Protein AF-A0A523AAL0-F1 (afdb_monomer_lite)

pLDDT: mean 75.36, std 18.41, range [24.39, 96.44]

Secondary structure (DSSP, 8-state):
-PPPPTHHHHHHHHHHHHHHHHHTEETTEEHHHH-HHHHHHHHHHHHHHHHHHHHHHHHHHHHHHHHHHHHT--EEEE--TTHHHHTTSS-HHHHHHHHHHTHHHHHHHHHHHHHHHT--EEEE--TTTTTB-TTT-PBPEE-STTEEE-TTT--EEEHHHHHHHHHHHHHHHHHS--S--------PPPPPP----------------S-HHHHHHHHHHHHHHHHHHHHHHHH--HHHHHHHHHHHHHHHTTT-HHHHHHHHHHHHHHT-S--HHHHHHHHHHHHHHHHHHHHTT-HHHHHHHHHHHHHHHHHHT---HHHHHHHHHHTT-

Radius of gyration: 24.99 Å; chains: 1; bounding box: 62×63×70 Å

Foldseek 3Di:
DDDDALLVVLVVLLVVLVVLQVVQQDPVGRNCVVPPVSVVSSVVSNVVSQVSLLVRLLVVLLVVLVVCLVVVHAAFDEDCVCVVVVLVVDDPVVSVSCVSNPVVSSVVSNVVNNVVSVHHYDYDHQPCLQQAALPPRDGWDDDDDQWTADPPPGDIDGSVVSSVSSRVVRSVVVVDDPPDDPDPDPPDDDDDDDDDDDDDDDDDDDDDDDPDPVVVVVVVLVVLLVVLVVVCVVVVPCVSNLVSLQVSLVVCLVPPLVSSLVSLVVSLVSLPPDDLVSLLVNLLSLLVNLVSCLVVVVNVSSVVSLVVSVVSCVVNVDDDPSSVVSVVSNVVD

Sequence (333 aa):
ERRETAIERALHYKKLAEKLQQKYSFSKYNAWLRRRGILKRVKHFHRKARNIIEDWAKKVSREIAELAKRHHYAIAREDLTGLIEKLRELPGDHKVALLILSYRKLSFWIDWQCEKLGVPIIPVEPEHTSSICPNCSSRLRENGYRRLKCPRCGLEEDRDRIAVLNIEKRALEQLEPISGGPLTAPTAPQMTDVFRTDAGNRTALSGRGGGQTDDKFEEILEAIYAEAKRKSRENGNYELFATACLEIGSYYIENDYKKAEKFLYEVYELRGILDEKRAKKLLNSIANLGLLYCKLRRFDMAKVAYEKARNMVEELGVEDSTFKELEKMLRNF

Structure (mmCIF, N/CA/C/O backbone):
data_AF-A0A523AAL0-F1
#
_entry.id   AF-A0A523AAL0-F1
#
loop_
_atom_site.group_PDB
_atom_site.id
_atom_site.type_symbol
_atom_site.label_atom_id
_atom_site.label_alt_id
_atom_site.label_comp_id
_atom_site.label_asym_id
_atom_site.label_entity_id
_atom_site.label_seq_id
_atom_site.pdbx_PDB_ins_code
_atom_site.Cartn_x
_atom_site.Cartn_y
_atom_site.Cartn_z
_atom_site.occupancy
_atom_site.B_iso_or_equiv
_atom_site.auth_seq_id
_atom_site.auth_comp_id
_atom_site.auth_asym_id
_atom_site.auth_atom_id
_atom_site.pdbx_PDB_model_num
ATOM 1 N N . GLU A 1 1 ? 4.255 -9.444 18.662 1.00 60.62 1 GLU A N 1
ATOM 2 C CA . GLU A 1 1 ? 5.699 -9.629 18.391 1.00 60.62 1 GLU A CA 1
ATOM 3 C C . GLU A 1 1 ? 6.125 -8.661 17.290 1.00 60.62 1 GLU A C 1
ATOM 5 O O . GLU A 1 1 ? 5.331 -8.424 16.384 1.00 60.62 1 GLU A O 1
ATOM 10 N N . ARG A 1 2 ? 7.323 -8.069 17.369 1.00 68.06 2 ARG A N 1
ATOM 11 C CA . ARG A 1 2 ? 7.831 -7.169 16.322 1.00 68.06 2 ARG A CA 1
ATOM 12 C C . ARG A 1 2 ? 8.449 -8.001 15.198 1.00 68.06 2 ARG A C 1
ATOM 14 O O . ARG A 1 2 ? 9.352 -8.786 15.450 1.00 68.06 2 ARG A O 1
ATOM 21 N N . ARG A 1 3 ? 7.973 -7.815 13.966 1.00 70.00 3 ARG A N 1
ATOM 22 C CA . ARG A 1 3 ? 8.496 -8.503 12.777 1.00 70.00 3 ARG A CA 1
ATOM 23 C C . ARG A 1 3 ? 9.472 -7.604 12.035 1.00 70.00 3 ARG A C 1
ATOM 25 O O . ARG A 1 3 ? 9.168 -6.438 11.776 1.00 70.00 3 ARG A O 1
ATOM 32 N N . GLU A 1 4 ? 10.618 -8.156 11.653 1.00 74.19 4 GLU A N 1
ATOM 33 C CA . GLU A 1 4 ? 11.510 -7.476 10.722 1.00 74.19 4 GLU A CA 1
ATOM 34 C C . GLU A 1 4 ? 10.859 -7.356 9.342 1.00 74.19 4 GLU A C 1
ATOM 36 O O . GLU A 1 4 ? 10.127 -8.231 8.862 1.00 74.19 4 GLU A O 1
ATOM 41 N N . THR A 1 5 ? 11.118 -6.227 8.696 1.00 75.56 5 THR A N 1
ATOM 42 C CA . THR A 1 5 ? 10.550 -5.914 7.388 1.00 75.56 5 THR A CA 1
ATOM 43 C C . THR A 1 5 ? 11.541 -6.286 6.289 1.00 75.56 5 THR A C 1
ATOM 45 O O . THR A 1 5 ? 12.752 -6.140 6.440 1.00 75.56 5 THR A O 1
ATOM 48 N N . ALA A 1 6 ? 11.052 -6.716 5.124 1.00 81.94 6 ALA A N 1
ATOM 49 C CA . ALA A 1 6 ? 11.922 -7.053 3.990 1.00 81.94 6 ALA A CA 1
ATOM 50 C C . ALA A 1 6 ? 12.462 -5.820 3.222 1.00 81.94 6 ALA A C 1
ATOM 52 O O . ALA A 1 6 ? 12.937 -5.946 2.087 1.00 81.94 6 ALA A O 1
ATOM 53 N N . ILE A 1 7 ? 12.387 -4.625 3.823 1.00 77.75 7 ILE A N 1
ATOM 54 C CA . ILE A 1 7 ? 12.688 -3.341 3.175 1.00 77.75 7 ILE A CA 1
ATOM 55 C C . ILE A 1 7 ? 14.148 -3.258 2.777 1.00 77.75 7 ILE A C 1
ATOM 57 O O . ILE A 1 7 ? 14.436 -2.890 1.644 1.00 77.75 7 ILE A O 1
ATOM 61 N N . GLU A 1 8 ? 15.073 -3.599 3.672 1.00 80.06 8 GLU A N 1
ATOM 62 C CA . GLU A 1 8 ? 16.509 -3.447 3.413 1.00 80.06 8 GLU A CA 1
ATOM 63 C C . GLU A 1 8 ? 16.944 -4.270 2.199 1.00 80.06 8 GLU A C 1
ATOM 65 O O . GLU A 1 8 ? 17.648 -3.783 1.309 1.00 80.06 8 GLU A O 1
ATOM 70 N N . ARG A 1 9 ? 16.419 -5.496 2.097 1.00 86.19 9 ARG A N 1
ATOM 71 C CA . ARG A 1 9 ? 16.629 -6.386 0.951 1.00 86.19 9 ARG A CA 1
ATOM 72 C C . ARG A 1 9 ? 16.050 -5.798 -0.334 1.00 86.19 9 ARG A C 1
ATOM 74 O O . ARG A 1 9 ? 16.702 -5.851 -1.374 1.00 86.19 9 ARG A O 1
ATOM 81 N N . ALA A 1 10 ? 14.848 -5.227 -0.292 1.00 84.75 10 ALA A N 1
ATOM 82 C CA . ALA A 1 10 ? 14.245 -4.583 -1.458 1.00 84.75 10 ALA A CA 1
ATOM 83 C C . ALA A 1 10 ? 14.999 -3.302 -1.873 1.00 84.75 10 ALA A C 1
ATOM 85 O O . ALA A 1 10 ? 15.271 -3.096 -3.061 1.00 84.75 10 ALA A O 1
ATOM 86 N N . LEU A 1 11 ? 15.403 -2.479 -0.900 1.00 79.12 11 LEU A N 1
ATOM 87 C CA . LEU A 1 11 ? 16.212 -1.274 -1.085 1.00 79.12 11 LEU A CA 1
ATOM 88 C C . LEU A 1 11 ? 17.561 -1.595 -1.720 1.00 79.12 11 LEU A C 1
ATOM 90 O O . LEU A 1 11 ? 18.003 -0.855 -2.596 1.00 79.12 11 LEU A O 1
ATOM 94 N N . HIS A 1 12 ? 18.196 -2.701 -1.334 1.00 86.94 12 HIS A N 1
ATOM 95 C CA . HIS A 1 12 ? 19.435 -3.157 -1.955 1.00 86.94 12 HIS A CA 1
ATOM 96 C C . HIS A 1 12 ? 19.279 -3.312 -3.478 1.00 86.94 12 HIS A C 1
ATOM 98 O O . HIS A 1 12 ? 20.054 -2.733 -4.241 1.00 86.94 12 HIS A O 1
ATOM 104 N N . TYR A 1 13 ? 18.236 -4.009 -3.945 1.00 86.88 13 TYR A N 1
ATOM 105 C CA . TYR A 1 13 ? 17.986 -4.176 -5.382 1.00 86.88 13 TYR A CA 1
ATOM 106 C C . TYR A 1 13 ? 17.603 -2.868 -6.083 1.00 86.88 13 TYR A C 1
ATOM 108 O O . TYR A 1 13 ? 18.018 -2.646 -7.221 1.00 86.88 13 TYR A O 1
ATOM 116 N N . LYS A 1 14 ? 16.873 -1.970 -5.411 1.00 79.31 14 LYS A N 1
ATOM 117 C CA . LYS A 1 14 ? 16.597 -0.626 -5.940 1.00 79.31 14 LYS A CA 1
ATOM 118 C C . LYS A 1 14 ? 17.889 0.171 -6.143 1.00 79.31 14 LYS A C 1
ATOM 120 O O . LYS A 1 14 ? 18.111 0.678 -7.237 1.00 79.31 14 LYS A O 1
ATOM 125 N N . LYS A 1 15 ? 18.782 0.180 -5.148 1.00 84.12 15 LYS A N 1
ATOM 126 C CA . LYS A 1 15 ? 20.102 0.826 -5.236 1.00 84.12 15 LYS A CA 1
ATOM 127 C C . LYS A 1 15 ? 20.956 0.235 -6.362 1.00 84.12 15 LYS A C 1
ATOM 129 O O . LYS A 1 15 ? 21.666 0.971 -7.039 1.00 84.12 15 LYS A O 1
ATOM 134 N N . LEU A 1 16 ? 20.891 -1.079 -6.604 1.00 90.19 16 LEU A N 1
ATOM 135 C CA . LEU A 1 16 ? 21.571 -1.703 -7.749 1.00 90.19 16 LEU A CA 1
ATOM 136 C C . LEU A 1 16 ? 21.021 -1.209 -9.094 1.00 90.19 16 LEU A C 1
ATOM 138 O O . LEU A 1 16 ? 21.802 -0.964 -10.015 1.00 90.19 16 LEU A O 1
ATOM 142 N N . ALA A 1 17 ? 19.699 -1.051 -9.211 1.00 84.88 17 ALA A N 1
ATOM 143 C CA . ALA A 1 17 ? 19.072 -0.481 -10.400 1.00 84.88 17 ALA A CA 1
ATOM 144 C C . ALA A 1 17 ? 19.513 0.972 -10.622 1.00 84.88 17 ALA A C 1
ATOM 146 O O . ALA A 1 17 ? 19.966 1.298 -11.717 1.00 84.88 17 ALA A O 1
ATOM 147 N N . GLU A 1 18 ? 19.479 1.797 -9.575 1.00 82.81 18 GLU A N 1
ATOM 148 C CA . GLU A 1 18 ? 19.870 3.211 -9.618 1.00 82.81 18 GLU A CA 1
ATOM 149 C C . GLU A 1 18 ? 21.347 3.384 -9.992 1.00 82.81 18 GLU A C 1
ATOM 151 O O . GLU A 1 18 ? 21.663 4.146 -10.903 1.00 82.81 18 GLU A O 1
ATOM 156 N N . LYS A 1 19 ? 22.256 2.607 -9.382 1.00 90.69 19 LYS A N 1
ATOM 157 C CA . LYS A 1 19 ? 23.685 2.600 -9.746 1.00 90.69 19 LYS A CA 1
ATOM 158 C C . LYS A 1 19 ? 23.895 2.241 -11.215 1.00 90.69 19 LYS A C 1
ATOM 160 O O . LYS A 1 19 ? 24.741 2.829 -11.888 1.00 90.69 19 LYS A O 1
ATOM 165 N N . LEU A 1 20 ? 23.137 1.268 -11.725 1.00 89.44 20 LEU A N 1
ATOM 166 C CA . LEU A 1 20 ? 23.239 0.848 -13.118 1.00 89.44 20 LEU A CA 1
ATOM 167 C C . LEU A 1 20 ? 22.667 1.907 -14.067 1.00 89.44 20 LEU A C 1
ATOM 169 O O . LEU A 1 20 ? 23.256 2.159 -15.111 1.00 89.44 20 LEU A O 1
ATOM 173 N N . GLN A 1 21 ? 21.562 2.555 -13.704 1.00 85.25 21 GLN A N 1
ATOM 174 C CA . GLN A 1 21 ? 21.025 3.683 -14.461 1.00 85.25 21 GLN A CA 1
ATOM 175 C C . GLN A 1 21 ? 22.042 4.823 -14.500 1.00 85.25 21 GLN A C 1
ATOM 177 O O . GLN A 1 21 ? 22.430 5.223 -15.589 1.00 85.25 21 GLN A O 1
ATOM 182 N N . GLN A 1 22 ? 22.561 5.256 -13.346 1.00 89.12 22 GLN A N 1
ATOM 183 C CA . GLN A 1 22 ? 23.538 6.341 -13.234 1.00 8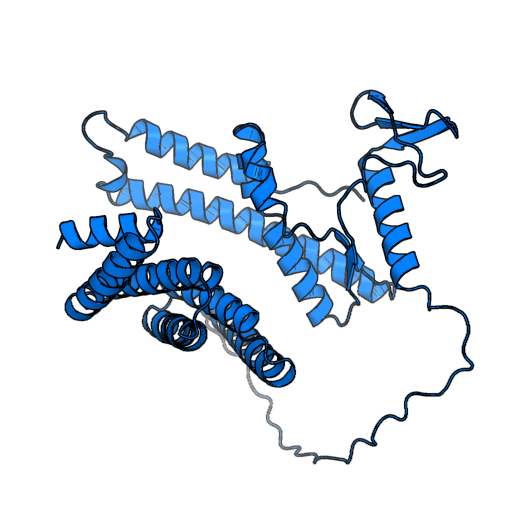9.12 22 GLN A CA 1
ATOM 184 C C . GLN A 1 22 ? 24.806 6.074 -14.054 1.00 89.12 22 GLN A C 1
ATOM 186 O O . GLN A 1 22 ? 25.232 6.940 -14.811 1.00 89.12 22 GLN A O 1
ATOM 191 N N . LYS A 1 23 ? 25.365 4.856 -13.987 1.00 91.06 23 LYS A N 1
ATOM 192 C CA . LYS A 1 23 ? 26.550 4.455 -14.771 1.00 91.06 23 LYS A CA 1
ATOM 193 C C . LYS A 1 23 ? 26.358 4.606 -16.287 1.00 91.06 23 LYS A C 1
ATOM 195 O O . LYS A 1 23 ? 27.328 4.779 -17.017 1.00 91.06 23 LYS A O 1
ATOM 200 N N . TYR A 1 24 ? 25.123 4.492 -16.764 1.00 86.69 24 TYR A N 1
ATOM 201 C CA . TYR A 1 24 ? 24.772 4.532 -18.184 1.00 86.69 24 TYR A CA 1
ATOM 202 C C . TYR A 1 24 ? 23.837 5.708 -18.522 1.00 86.69 24 TYR A C 1
ATOM 204 O O . TYR A 1 24 ? 23.182 5.692 -19.572 1.00 86.69 24 TYR A O 1
ATOM 212 N N . SER A 1 25 ? 23.765 6.715 -17.652 1.00 87.19 25 SER A N 1
ATOM 213 C CA . SER A 1 25 ? 23.100 7.994 -17.896 1.00 87.19 25 SER A CA 1
ATOM 214 C C . SER A 1 25 ? 24.159 8.994 -18.348 1.00 87.19 25 SER A C 1
ATOM 216 O O . SER A 1 25 ? 25.054 9.339 -17.583 1.00 87.19 25 SER A O 1
ATOM 218 N N . PHE A 1 26 ? 24.078 9.447 -19.598 1.00 82.75 26 PHE A N 1
ATOM 219 C CA . PHE A 1 26 ? 24.979 10.458 -20.149 1.00 82.75 26 PHE A CA 1
ATOM 220 C C . PHE A 1 26 ? 24.210 11.758 -20.381 1.00 82.75 26 PHE A C 1
ATOM 222 O O . PHE A 1 26 ? 23.017 11.720 -20.676 1.00 82.75 26 PHE A O 1
ATOM 229 N N . SER A 1 27 ? 24.908 12.898 -20.328 1.00 76.69 27 SER A N 1
ATOM 230 C CA . SER A 1 27 ? 24.309 14.237 -20.491 1.00 76.69 27 SER A CA 1
ATOM 231 C C . SER A 1 27 ? 23.436 14.362 -21.754 1.00 76.69 27 SER A C 1
ATOM 233 O O . SER A 1 27 ? 22.341 14.911 -21.710 1.00 76.69 27 SER A O 1
ATOM 235 N N . LYS A 1 28 ? 23.863 13.758 -22.874 1.00 77.56 28 LYS A N 1
ATOM 236 C CA . LYS A 1 28 ? 23.143 13.820 -24.159 1.00 77.56 28 LYS A CA 1
ATOM 237 C C . LYS A 1 28 ? 22.025 12.775 -24.309 1.00 77.56 28 LYS A C 1
ATOM 239 O O . LYS A 1 28 ? 21.104 12.989 -25.091 1.00 77.56 28 LYS A O 1
ATOM 244 N N . TYR A 1 29 ? 22.116 11.622 -23.636 1.00 78.38 29 TYR A N 1
ATOM 245 C CA . TYR A 1 29 ? 21.094 10.566 -23.685 1.00 78.38 29 TYR A CA 1
ATOM 246 C C . TYR A 1 29 ? 21.291 9.487 -22.606 1.00 78.38 29 TYR A C 1
ATOM 248 O O . TYR A 1 29 ? 22.401 9.164 -22.187 1.00 78.38 29 TYR A O 1
ATOM 256 N N . ASN A 1 30 ? 20.197 8.816 -22.242 1.00 80.81 30 ASN A N 1
ATOM 257 C CA . ASN A 1 30 ? 20.210 7.667 -21.336 1.00 80.81 30 ASN A CA 1
ATOM 258 C C . ASN A 1 30 ? 20.525 6.369 -22.096 1.00 80.81 30 ASN A C 1
ATOM 260 O O . ASN A 1 30 ? 19.640 5.737 -22.682 1.00 80.81 30 ASN A O 1
ATOM 264 N N . ALA A 1 31 ? 21.791 5.947 -22.096 1.00 83.56 31 ALA A N 1
ATOM 265 C CA . ALA A 1 31 ? 22.235 4.750 -22.814 1.00 83.56 31 ALA A CA 1
ATOM 266 C C . ALA A 1 31 ? 21.607 3.460 -22.269 1.00 83.56 31 ALA A C 1
ATOM 268 O O . ALA A 1 31 ? 21.388 2.516 -23.034 1.00 83.56 31 ALA A O 1
ATOM 269 N N . TRP A 1 32 ? 21.274 3.415 -20.975 1.00 85.06 32 TRP A N 1
ATOM 270 C CA . TRP A 1 32 ? 20.627 2.253 -20.361 1.00 85.06 32 TRP A CA 1
ATOM 271 C C . TRP A 1 32 ? 19.232 1.956 -20.925 1.00 85.06 32 TRP A C 1
ATOM 273 O O . TRP A 1 32 ? 18.835 0.794 -20.925 1.00 85.06 32 TRP A O 1
ATOM 283 N N . LEU A 1 33 ? 18.515 2.960 -21.451 1.00 80.94 33 LEU A N 1
ATOM 284 C CA . LEU A 1 33 ? 17.221 2.764 -22.120 1.00 80.94 33 LEU A CA 1
ATOM 285 C C . LEU A 1 33 ? 17.378 2.109 -23.497 1.00 80.94 33 LEU A C 1
ATOM 287 O O . LEU A 1 33 ? 16.544 1.304 -23.903 1.00 80.94 33 LEU A O 1
ATOM 291 N N . ARG A 1 34 ? 18.457 2.437 -24.216 1.00 84.69 34 ARG A N 1
ATOM 292 C CA . ARG A 1 34 ? 18.692 1.972 -25.594 1.00 84.69 34 ARG A CA 1
ATOM 293 C C . ARG A 1 34 ? 19.378 0.608 -25.641 1.00 84.69 34 ARG A C 1
ATOM 295 O O . ARG A 1 34 ? 19.100 -0.211 -26.514 1.00 84.69 34 ARG A O 1
ATOM 302 N N . ARG A 1 35 ? 20.269 0.330 -24.685 1.00 88.56 35 ARG A N 1
ATOM 303 C CA . ARG A 1 35 ? 20.981 -0.951 -24.596 1.00 88.56 35 ARG A CA 1
ATOM 304 C C . ARG A 1 35 ? 20.079 -2.009 -23.965 1.00 88.56 35 ARG A C 1
ATOM 306 O O . ARG A 1 35 ? 19.955 -2.078 -22.743 1.00 88.56 35 ARG A O 1
ATOM 313 N N . ARG A 1 36 ? 19.504 -2.887 -24.798 1.00 87.25 36 ARG A N 1
ATOM 314 C CA . ARG A 1 36 ? 18.557 -3.943 -24.376 1.00 87.25 36 ARG A CA 1
ATOM 315 C C . ARG A 1 36 ? 19.040 -4.761 -23.171 1.00 87.25 36 ARG A C 1
ATOM 317 O O . ARG A 1 36 ? 18.244 -5.028 -22.277 1.00 87.25 36 ARG A O 1
ATOM 324 N N . GLY A 1 37 ? 20.318 -5.144 -23.122 1.00 91.94 37 GLY A N 1
ATOM 325 C CA . GLY A 1 37 ? 20.878 -5.914 -22.001 1.00 91.94 37 GLY A CA 1
ATOM 326 C C . GLY A 1 37 ? 20.835 -5.161 -20.665 1.00 91.94 37 GLY A C 1
ATOM 327 O O . GLY A 1 37 ? 20.434 -5.725 -19.647 1.00 91.94 37 GLY A O 1
ATOM 328 N N . ILE A 1 38 ? 21.163 -3.866 -20.682 1.00 87.88 38 ILE A N 1
ATOM 329 C CA . ILE A 1 38 ? 21.149 -3.012 -19.488 1.00 87.88 38 ILE A CA 1
ATOM 330 C C . ILE A 1 38 ? 19.711 -2.748 -19.044 1.00 87.88 38 ILE A C 1
ATOM 332 O O . ILE A 1 38 ? 19.392 -2.950 -17.874 1.00 87.88 38 ILE A O 1
ATOM 336 N N . LEU A 1 39 ? 18.817 -2.409 -19.980 1.00 86.06 39 LEU A N 1
ATOM 337 C CA . LEU A 1 39 ? 17.396 -2.224 -19.687 1.00 86.06 39 LEU A CA 1
ATOM 338 C C . LEU A 1 39 ? 16.782 -3.472 -19.038 1.00 86.06 39 LEU A C 1
ATOM 340 O O . LEU A 1 39 ? 16.085 -3.367 -18.030 1.00 86.06 39 LEU A O 1
ATOM 344 N N . LYS A 1 40 ? 17.064 -4.667 -19.581 1.00 89.44 40 LYS A N 1
ATOM 345 C CA . LYS A 1 40 ? 16.607 -5.943 -19.005 1.00 89.44 40 LYS A CA 1
ATOM 346 C C . LYS A 1 40 ? 17.119 -6.135 -17.575 1.00 89.44 40 LYS A C 1
ATOM 348 O O . LYS A 1 40 ? 16.355 -6.576 -16.719 1.00 89.44 40 LYS A O 1
ATOM 353 N N . ARG A 1 41 ? 18.377 -5.779 -17.298 1.00 93.50 41 ARG A N 1
ATOM 354 C CA . ARG A 1 41 ? 18.967 -5.883 -15.955 1.00 93.50 41 ARG A CA 1
ATOM 355 C C . ARG A 1 41 ? 18.336 -4.900 -14.963 1.00 93.50 41 ARG A C 1
ATOM 357 O O . ARG A 1 41 ? 17.987 -5.316 -13.864 1.00 93.50 41 ARG A O 1
ATOM 364 N N . VAL A 1 42 ? 18.121 -3.644 -15.361 1.00 81.38 42 VAL A N 1
ATOM 365 C CA . VAL A 1 42 ? 17.412 -2.636 -14.548 1.00 81.38 42 VAL A CA 1
ATOM 366 C C . VAL A 1 42 ? 15.992 -3.113 -14.221 1.00 81.38 42 VAL A C 1
ATOM 368 O O . VAL A 1 42 ? 15.609 -3.169 -13.052 1.00 81.38 42 VAL A O 1
ATOM 371 N N . LYS A 1 43 ? 15.233 -3.564 -15.232 1.00 79.19 43 LYS A N 1
ATOM 372 C CA . LYS A 1 43 ? 13.886 -4.134 -15.042 1.00 79.19 43 LYS A CA 1
ATOM 373 C C . LYS A 1 43 ? 13.895 -5.341 -14.102 1.00 79.19 43 LYS A C 1
ATOM 375 O O . LYS A 1 43 ? 13.024 -5.454 -13.244 1.00 79.19 43 LYS A O 1
ATOM 380 N N . HIS A 1 44 ? 14.885 -6.225 -14.236 1.00 91.50 44 HIS A N 1
ATOM 381 C CA . HIS A 1 44 ? 15.044 -7.376 -13.350 1.00 91.50 44 HIS A CA 1
ATOM 382 C C . HIS A 1 44 ? 15.213 -6.950 -11.886 1.00 91.50 44 HIS A C 1
ATOM 384 O O . HIS A 1 44 ? 14.546 -7.515 -11.024 1.00 91.50 44 HIS A O 1
ATOM 390 N N . PHE A 1 45 ? 16.055 -5.953 -11.597 1.00 85.69 45 PHE A N 1
ATOM 391 C CA . PHE A 1 45 ? 16.259 -5.471 -10.230 1.00 85.69 45 PHE A CA 1
ATOM 392 C C . PHE A 1 45 ? 15.002 -4.830 -9.634 1.00 85.69 45 PHE A C 1
ATOM 394 O O . PHE A 1 45 ? 14.628 -5.177 -8.514 1.00 85.69 45 PHE A O 1
ATOM 401 N N . HIS A 1 46 ? 14.290 -3.988 -10.390 1.00 78.75 46 HIS A N 1
ATOM 402 C CA . HIS A 1 46 ? 13.009 -3.440 -9.931 1.00 78.75 46 HIS A CA 1
ATOM 403 C C . HIS A 1 46 ? 11.970 -4.535 -9.663 1.00 78.75 46 HIS A C 1
ATOM 405 O O . HIS A 1 46 ? 11.312 -4.519 -8.623 1.00 78.75 46 HIS A O 1
ATOM 411 N N . ARG A 1 47 ? 11.857 -5.527 -10.558 1.00 85.62 47 ARG A N 1
ATOM 412 C CA . ARG A 1 47 ? 10.965 -6.678 -10.363 1.00 85.62 47 ARG A CA 1
ATOM 413 C C . ARG A 1 47 ? 11.362 -7.494 -9.136 1.00 85.62 47 ARG A C 1
ATOM 415 O O . ARG A 1 47 ? 10.500 -7.882 -8.359 1.00 85.62 47 ARG A O 1
ATOM 422 N N . LYS A 1 48 ? 12.658 -7.726 -8.917 1.00 88.88 48 LYS A N 1
ATOM 423 C CA . LYS A 1 48 ? 13.145 -8.457 -7.742 1.00 88.88 48 LYS A CA 1
ATOM 424 C C . LYS A 1 48 ? 12.806 -7.720 -6.445 1.00 88.88 48 LYS A C 1
ATOM 426 O O . LYS A 1 48 ? 12.301 -8.358 -5.528 1.00 88.88 48 LYS A O 1
ATOM 431 N N . ALA A 1 49 ? 13.012 -6.401 -6.392 1.00 81.69 49 ALA A N 1
ATOM 432 C CA . ALA A 1 49 ? 12.619 -5.574 -5.250 1.00 81.69 49 ALA A CA 1
ATOM 433 C C . ALA A 1 49 ? 11.107 -5.665 -4.977 1.00 81.69 49 ALA A C 1
ATOM 435 O O . ALA A 1 49 ? 10.700 -5.902 -3.842 1.00 81.69 49 ALA A O 1
ATOM 436 N N . ARG A 1 50 ? 10.281 -5.563 -6.029 1.00 81.19 50 ARG A N 1
ATOM 437 C CA . ARG A 1 50 ? 8.819 -5.700 -5.943 1.00 81.19 50 ARG A CA 1
ATOM 438 C C . ARG A 1 50 ? 8.403 -7.062 -5.381 1.00 81.19 50 ARG A C 1
ATOM 440 O O . ARG A 1 50 ? 7.613 -7.106 -4.444 1.00 81.19 50 ARG A O 1
ATOM 447 N N . ASN A 1 51 ? 8.970 -8.144 -5.914 1.00 85.81 51 ASN A N 1
ATOM 448 C CA . ASN A 1 51 ? 8.636 -9.508 -5.506 1.00 85.81 51 ASN A CA 1
ATOM 449 C C . ASN A 1 51 ? 9.047 -9.798 -4.057 1.00 85.81 51 ASN A C 1
ATOM 451 O O . ASN A 1 51 ? 8.364 -10.558 -3.387 1.00 85.81 51 ASN A O 1
ATOM 455 N N . ILE A 1 52 ? 10.140 -9.203 -3.563 1.00 87.38 52 ILE A N 1
ATOM 456 C CA . ILE A 1 52 ? 10.568 -9.352 -2.161 1.00 87.38 52 ILE A CA 1
ATOM 457 C C . ILE A 1 52 ? 9.529 -8.758 -1.208 1.00 87.38 52 ILE A C 1
ATOM 459 O O . ILE A 1 52 ? 9.147 -9.411 -0.241 1.00 87.38 52 ILE A O 1
ATOM 463 N N . ILE A 1 53 ? 9.061 -7.539 -1.491 1.00 81.25 53 ILE A N 1
ATOM 464 C CA . ILE A 1 53 ? 8.037 -6.879 -0.671 1.00 81.25 53 ILE A CA 1
ATOM 465 C C . ILE A 1 53 ? 6.718 -7.648 -0.732 1.00 81.25 53 ILE A C 1
ATOM 467 O O . ILE A 1 53 ? 6.061 -7.830 0.288 1.00 81.25 53 ILE A O 1
ATOM 471 N N . GLU A 1 54 ? 6.337 -8.122 -1.916 1.00 83.62 54 GLU A N 1
ATOM 472 C CA . GLU A 1 54 ? 5.090 -8.859 -2.100 1.00 83.62 54 GLU A CA 1
ATOM 473 C C . GLU A 1 54 ? 5.102 -10.229 -1.410 1.00 83.62 54 GLU A C 1
ATOM 475 O O . GLU A 1 54 ? 4.137 -10.576 -0.735 1.00 83.62 54 GLU A O 1
ATOM 480 N N . ASP A 1 55 ? 6.195 -10.986 -1.527 1.00 90.50 55 ASP A N 1
ATOM 481 C CA . ASP A 1 55 ? 6.378 -12.259 -0.821 1.00 90.50 55 ASP A CA 1
ATOM 482 C C . ASP A 1 55 ? 6.318 -12.069 0.700 1.00 90.50 55 ASP A C 1
ATOM 484 O O . ASP A 1 55 ? 5.622 -12.810 1.394 1.00 90.50 55 ASP A O 1
ATOM 488 N N . TRP A 1 56 ? 6.989 -11.035 1.216 1.00 89.56 56 TRP A N 1
ATOM 489 C CA . TRP A 1 56 ? 6.924 -10.680 2.632 1.00 89.56 56 TRP A CA 1
ATOM 490 C C . TRP A 1 56 ? 5.494 -10.339 3.068 1.00 89.56 56 TRP A C 1
ATOM 492 O O . TRP A 1 56 ? 5.004 -10.918 4.036 1.00 89.56 56 TRP A O 1
ATOM 502 N N . ALA A 1 57 ? 4.791 -9.479 2.324 1.00 87.69 57 ALA A N 1
ATOM 503 C CA . ALA A 1 57 ? 3.419 -9.088 2.645 1.00 87.69 57 ALA A CA 1
ATOM 504 C C . ALA A 1 57 ? 2.462 -10.292 2.648 1.00 87.69 57 ALA A C 1
ATOM 506 O O . ALA A 1 57 ? 1.668 -10.439 3.575 1.00 87.69 57 ALA A O 1
ATOM 507 N N . LYS A 1 58 ? 2.575 -11.197 1.665 1.00 89.31 58 LYS A N 1
ATOM 508 C CA . LYS A 1 58 ? 1.786 -12.442 1.592 1.00 89.31 58 LYS A CA 1
ATOM 509 C C . LYS A 1 58 ? 2.041 -13.369 2.780 1.00 89.31 58 LYS A C 1
ATOM 511 O O . LYS A 1 58 ? 1.102 -13.951 3.314 1.00 89.31 58 LYS A O 1
ATOM 516 N N . LYS A 1 59 ? 3.303 -13.528 3.190 1.00 92.44 59 LYS A N 1
ATOM 517 C CA . LYS A 1 59 ? 3.674 -14.398 4.318 1.00 92.44 59 LYS A CA 1
ATOM 518 C C . LYS A 1 59 ? 3.165 -13.849 5.645 1.00 92.44 59 LYS A C 1
ATOM 520 O O . LYS A 1 59 ? 2.529 -14.588 6.388 1.00 92.44 59 LYS A O 1
ATOM 525 N N . VAL A 1 60 ? 3.407 -12.563 5.898 1.00 90.75 60 VAL A N 1
ATOM 526 C CA . VAL A 1 60 ? 3.013 -11.893 7.144 1.00 90.75 60 VAL A CA 1
ATOM 527 C C . VAL A 1 60 ? 1.493 -11.821 7.275 1.00 90.75 60 VAL A C 1
ATOM 529 O O . VAL A 1 60 ? 0.957 -12.188 8.313 1.00 90.75 60 VAL A O 1
ATOM 532 N N . SER A 1 61 ? 0.782 -11.410 6.221 1.00 91.12 61 SER A N 1
ATOM 533 C CA . SER A 1 61 ? -0.690 -11.362 6.233 1.00 91.12 61 SER A CA 1
ATOM 534 C C . SER A 1 61 ? -1.322 -12.725 6.504 1.00 91.12 61 SER A C 1
ATOM 536 O O . SER A 1 61 ? -2.234 -12.820 7.321 1.00 91.12 61 SER A O 1
ATOM 538 N N . ARG A 1 62 ? -0.817 -13.784 5.856 1.00 93.88 62 ARG A N 1
ATOM 539 C CA . ARG A 1 62 ? -1.306 -15.149 6.065 1.00 93.88 62 ARG A CA 1
ATOM 540 C C . ARG A 1 62 ? -1.134 -15.570 7.517 1.00 93.88 62 ARG A C 1
ATOM 542 O O . ARG A 1 62 ? -2.076 -16.068 8.113 1.00 93.88 62 ARG A O 1
ATOM 549 N N . GLU A 1 63 ? 0.045 -15.345 8.080 1.00 94.69 63 GLU A N 1
ATOM 550 C CA . GLU A 1 63 ? 0.335 -15.701 9.466 1.00 94.69 63 GLU A CA 1
ATOM 551 C C . GLU A 1 63 ? -0.553 -14.944 10.463 1.00 94.69 63 GLU A C 1
ATOM 553 O O . GLU A 1 63 ? -1.082 -15.554 11.390 1.00 94.69 63 GLU A O 1
ATOM 558 N N . ILE A 1 64 ? -0.762 -13.638 10.251 1.00 93.25 64 ILE A N 1
ATOM 559 C CA . ILE A 1 64 ? -1.661 -12.818 11.076 1.00 93.25 64 ILE A CA 1
ATOM 560 C C . ILE A 1 64 ? -3.088 -13.377 11.026 1.00 93.25 64 ILE A C 1
ATOM 562 O O . ILE A 1 64 ? -3.696 -13.605 12.072 1.00 93.25 64 ILE A O 1
ATOM 566 N N . ALA A 1 65 ? -3.610 -13.640 9.827 1.00 94.25 65 ALA A N 1
ATOM 567 C CA . ALA A 1 65 ? -4.971 -14.133 9.650 1.00 94.25 65 ALA A CA 1
ATOM 568 C C . ALA A 1 65 ? -5.149 -15.570 10.180 1.00 94.25 65 ALA A C 1
ATOM 570 O O . ALA A 1 65 ? -6.160 -15.878 10.808 1.00 94.25 65 ALA A O 1
ATOM 571 N N . GLU A 1 66 ? -4.157 -16.448 10.004 1.00 95.81 66 GLU A N 1
ATOM 572 C CA . GLU A 1 66 ? -4.151 -17.799 10.584 1.00 95.81 66 GLU A CA 1
ATOM 573 C C . GLU A 1 66 ? -4.117 -17.762 12.116 1.00 95.81 66 GLU A C 1
ATOM 575 O O . GLU A 1 66 ? -4.780 -18.568 12.770 1.00 95.81 66 GLU A O 1
ATOM 580 N N . LEU A 1 67 ? -3.359 -16.837 12.710 1.00 95.56 67 LEU A N 1
ATOM 581 C CA . LEU A 1 67 ? -3.328 -16.648 14.158 1.00 95.56 67 LEU A CA 1
ATOM 582 C C . LEU A 1 67 ? -4.679 -16.145 14.673 1.00 95.56 67 LEU A C 1
ATOM 584 O O . LEU A 1 67 ? -5.227 -16.741 15.597 1.00 95.56 67 LEU A O 1
ATOM 588 N N . ALA A 1 68 ? -5.252 -15.122 14.040 1.00 94.81 68 ALA A N 1
ATOM 589 C CA . ALA A 1 68 ? -6.563 -14.605 14.414 1.00 94.81 68 ALA A CA 1
ATOM 590 C C . ALA A 1 68 ? -7.657 -15.676 14.294 1.00 94.81 68 ALA A C 1
ATOM 592 O O . ALA A 1 68 ? -8.441 -15.858 15.221 1.00 94.81 68 ALA A O 1
ATOM 593 N N . LYS A 1 69 ? -7.643 -16.475 13.219 1.00 95.25 69 LYS A N 1
ATOM 594 C CA . LYS A 1 69 ? -8.565 -17.604 13.051 1.00 95.25 69 LYS A CA 1
ATOM 595 C C . LYS A 1 69 ? -8.427 -18.644 14.160 1.00 95.25 69 LYS A C 1
ATOM 597 O O . LYS A 1 69 ? -9.437 -19.082 14.699 1.00 95.25 69 LYS A O 1
ATOM 602 N N . ARG A 1 70 ? -7.195 -19.048 14.499 1.00 96.44 70 ARG A N 1
ATOM 603 C CA . ARG A 1 70 ? -6.938 -20.053 15.549 1.00 96.44 70 ARG A CA 1
ATOM 604 C C . ARG A 1 70 ? -7.426 -19.613 16.925 1.00 96.44 70 ARG A C 1
ATOM 606 O O . ARG A 1 70 ? -7.826 -20.461 17.710 1.00 96.44 70 ARG A O 1
ATOM 613 N N . HIS A 1 71 ? -7.373 -18.316 17.209 1.00 95.44 71 HIS A N 1
ATOM 614 C CA . HIS A 1 71 ? -7.785 -17.760 18.495 1.00 95.44 71 HIS A CA 1
ATOM 615 C C . HIS A 1 71 ? -9.196 -17.157 18.487 1.00 95.44 71 HIS A C 1
ATOM 617 O O . HIS A 1 71 ? -9.619 -16.624 19.505 1.00 95.44 71 HIS A O 1
ATOM 623 N N . HIS A 1 72 ? -9.930 -17.254 17.373 1.00 93.12 72 HIS A N 1
ATOM 624 C CA . HIS A 1 72 ? -11.248 -16.633 17.201 1.00 93.12 72 HIS A CA 1
ATOM 625 C C . HIS A 1 72 ? -11.247 -15.115 17.457 1.00 93.12 72 HIS A C 1
ATOM 627 O O . HIS A 1 72 ? -12.179 -14.566 18.038 1.00 93.12 72 HIS A O 1
ATOM 633 N N . TYR A 1 73 ? -10.190 -14.429 17.020 1.00 93.44 73 TYR A N 1
ATOM 634 C CA . TYR A 1 73 ? -10.045 -12.980 17.152 1.00 93.44 73 TYR A CA 1
ATOM 635 C C . TYR A 1 73 ? -10.493 -12.240 15.893 1.00 93.44 73 TYR A C 1
ATOM 637 O O . TYR A 1 73 ? -10.370 -12.750 14.779 1.00 93.44 73 TYR A O 1
ATOM 645 N N . ALA A 1 74 ? -10.945 -11.001 16.080 1.00 92.25 74 ALA A N 1
ATOM 646 C CA . ALA A 1 74 ? -11.031 -10.011 15.014 1.00 92.25 74 ALA A CA 1
ATOM 647 C C . ALA A 1 74 ? -9.672 -9.318 14.821 1.00 92.25 74 ALA A C 1
ATOM 649 O O . ALA A 1 74 ? -8.867 -9.224 15.751 1.00 92.25 74 ALA A O 1
ATOM 650 N N . ILE A 1 75 ? -9.416 -8.813 13.616 1.00 93.25 75 ILE A N 1
ATOM 651 C CA . ILE A 1 75 ? -8.216 -8.035 13.303 1.00 93.25 75 ILE A CA 1
ATOM 652 C C . ILE A 1 75 ? -8.588 -6.562 13.191 1.00 93.25 75 ILE A C 1
ATOM 654 O O . ILE A 1 75 ? -9.294 -6.155 12.272 1.00 93.25 75 ILE A O 1
ATOM 658 N N . ALA A 1 76 ? -8.054 -5.750 14.098 1.00 92.19 76 ALA A N 1
ATOM 659 C CA . ALA A 1 76 ? -8.100 -4.300 13.991 1.00 92.19 76 ALA A CA 1
ATOM 660 C C . ALA A 1 76 ? -6.862 -3.786 13.248 1.00 92.19 76 ALA A C 1
ATOM 662 O O . ALA A 1 76 ? -5.732 -4.170 13.567 1.00 92.19 76 ALA A O 1
ATOM 663 N N . ARG A 1 77 ? -7.056 -2.904 12.265 1.00 88.94 77 ARG A N 1
ATOM 664 C CA . ARG A 1 77 ? -5.949 -2.231 11.573 1.00 88.94 77 ARG A CA 1
ATOM 665 C C . ARG A 1 77 ? -6.305 -0.799 11.215 1.00 88.94 77 ARG A C 1
ATOM 667 O O . ARG A 1 77 ? -7.460 -0.485 10.955 1.00 88.94 77 ARG A O 1
ATOM 674 N N . GLU A 1 78 ? -5.295 0.053 11.126 1.00 85.81 78 GLU A N 1
ATOM 675 C CA . GLU A 1 78 ? -5.475 1.424 10.658 1.00 85.81 78 GLU A CA 1
ATOM 676 C C . GLU A 1 78 ? -5.907 1.477 9.184 1.00 85.81 78 GLU A C 1
ATOM 678 O O . GLU A 1 78 ? -5.420 0.705 8.345 1.00 85.81 78 GLU A O 1
ATOM 683 N N . ASP A 1 79 ? -6.792 2.418 8.856 1.00 81.44 79 ASP A N 1
ATOM 684 C CA . ASP A 1 79 ? -7.111 2.781 7.479 1.00 81.44 79 ASP A CA 1
ATOM 685 C C . ASP A 1 79 ? -6.117 3.820 6.944 1.00 81.44 79 ASP A C 1
ATOM 687 O O . ASP A 1 79 ? -6.258 5.029 7.104 1.00 81.44 79 ASP A O 1
ATOM 691 N N . LEU A 1 80 ? -5.084 3.330 6.262 1.00 73.44 80 LEU A N 1
ATOM 692 C CA . LEU A 1 80 ? -4.025 4.163 5.693 1.00 73.44 80 LEU A CA 1
ATOM 693 C C . LEU A 1 80 ? -4.323 4.634 4.260 1.00 73.44 80 LEU A C 1
ATOM 695 O O . LEU A 1 80 ? -3.395 5.004 3.534 1.00 73.44 80 LEU A O 1
ATOM 699 N N . THR A 1 81 ? -5.585 4.631 3.821 1.00 66.94 81 THR A N 1
ATOM 700 C CA . THR A 1 81 ? -5.963 5.036 2.454 1.00 66.94 81 THR A CA 1
ATOM 701 C C . THR A 1 81 ? -5.497 6.463 2.119 1.00 66.94 81 THR A C 1
ATOM 703 O O . THR A 1 81 ? -4.972 6.695 1.027 1.00 66.94 81 THR A O 1
ATOM 706 N N . GLY A 1 82 ? -5.552 7.391 3.083 1.00 64.75 82 GLY A N 1
ATOM 707 C CA . GLY A 1 82 ? -5.087 8.783 2.939 1.00 64.75 82 GLY A CA 1
ATOM 708 C C . GLY A 1 82 ? -3.569 8.999 3.063 1.00 64.75 82 GLY A C 1
ATOM 709 O O . GLY A 1 82 ? -3.080 10.119 2.904 1.00 64.75 82 GLY A O 1
ATOM 710 N N . LEU A 1 83 ? -2.777 7.952 3.325 1.00 65.38 83 LEU A N 1
ATOM 711 C CA . LEU A 1 83 ? -1.332 8.089 3.559 1.00 65.38 83 LEU A CA 1
ATOM 712 C C . LEU A 1 83 ? -0.578 8.628 2.328 1.00 65.38 83 LEU A C 1
ATOM 714 O O . LEU A 1 83 ? 0.435 9.312 2.468 1.00 65.38 83 LEU A O 1
ATOM 718 N N . ILE A 1 84 ? -1.071 8.350 1.114 1.00 55.94 84 ILE A N 1
ATOM 719 C CA . ILE A 1 84 ? -0.457 8.815 -0.144 1.00 55.94 84 ILE A CA 1
ATOM 720 C C . ILE A 1 84 ? -0.505 10.337 -0.290 1.00 55.94 84 ILE A C 1
ATOM 722 O O . ILE A 1 84 ? 0.416 10.924 -0.860 1.00 55.94 84 ILE A O 1
ATOM 726 N N . GLU A 1 85 ? -1.543 10.983 0.228 1.00 59.03 85 GLU A N 1
ATOM 727 C CA . GLU A 1 85 ? -1.686 12.437 0.145 1.00 59.03 85 GLU A CA 1
ATOM 728 C C . GLU A 1 85 ? -0.660 13.115 1.062 1.00 59.03 85 GLU A C 1
ATOM 730 O O . GLU A 1 85 ? 0.080 13.998 0.620 1.00 59.03 85 GLU A O 1
ATOM 735 N N . LYS A 1 86 ? -0.491 12.574 2.276 1.00 61.72 86 LYS A N 1
ATOM 736 C CA . LYS A 1 86 ? 0.498 13.026 3.272 1.00 61.72 86 LYS A CA 1
ATOM 737 C C . LYS A 1 86 ? 1.953 12.694 2.893 1.00 61.72 86 LYS A C 1
ATOM 739 O O . LYS A 1 86 ? 2.884 13.354 3.343 1.00 61.72 86 LYS A O 1
ATOM 744 N N . LEU A 1 87 ? 2.193 11.729 1.994 1.00 59.28 87 LEU A N 1
ATOM 745 C CA . LEU A 1 87 ? 3.538 11.396 1.477 1.00 59.28 87 LEU A CA 1
ATOM 746 C C . LEU A 1 87 ? 4.210 12.546 0.701 1.00 59.28 87 LEU A C 1
ATOM 748 O O . LEU A 1 87 ? 5.417 12.484 0.447 1.00 59.28 87 LEU A O 1
ATOM 752 N N . ARG A 1 88 ? 3.460 13.572 0.275 1.00 58.12 88 ARG A N 1
ATOM 753 C CA . ARG A 1 88 ? 4.025 14.759 -0.390 1.00 58.12 88 ARG A CA 1
ATOM 754 C C . ARG A 1 88 ? 4.818 15.651 0.566 1.00 58.12 88 ARG A C 1
ATOM 756 O O . ARG A 1 88 ? 5.730 16.326 0.105 1.00 58.12 88 ARG A O 1
ATOM 763 N N . GLU A 1 89 ? 4.514 15.587 1.858 1.00 63.88 89 GLU A N 1
ATOM 764 C CA . GLU A 1 89 ? 5.085 16.436 2.910 1.00 63.88 89 GLU A CA 1
ATOM 765 C C . GLU A 1 89 ? 6.350 15.831 3.546 1.00 63.88 89 GLU A C 1
ATOM 767 O O . GLU A 1 89 ? 7.051 16.496 4.306 1.00 63.88 89 GLU A O 1
ATOM 772 N N . LEU A 1 90 ? 6.669 14.567 3.236 1.00 58.69 90 LEU A N 1
ATOM 773 C CA . LEU A 1 90 ? 7.779 13.840 3.853 1.00 58.69 90 LEU A CA 1
ATOM 774 C C . LEU A 1 90 ? 9.110 13.992 3.089 1.00 58.69 90 LEU A C 1
ATOM 776 O O . LEU A 1 90 ? 9.113 14.033 1.853 1.00 58.69 90 LEU A O 1
ATOM 780 N N . PRO A 1 91 ? 10.262 13.966 3.796 1.00 59.00 91 PRO A N 1
ATOM 781 C CA . PRO A 1 91 ? 11.587 13.949 3.176 1.00 59.00 91 PRO A CA 1
ATOM 782 C C . PRO A 1 91 ? 11.764 12.776 2.200 1.00 59.00 91 PRO A C 1
ATOM 784 O O . PRO A 1 91 ? 11.249 11.676 2.427 1.00 59.00 91 PRO A O 1
ATOM 787 N N . GLY A 1 92 ? 12.544 12.987 1.134 1.00 51.16 92 GLY A N 1
ATOM 788 C CA . GLY A 1 92 ? 12.679 12.050 0.009 1.00 51.16 92 GLY A CA 1
ATOM 789 C C . GLY A 1 92 ? 13.035 10.608 0.395 1.00 51.16 92 GLY A C 1
ATOM 790 O O . GLY A 1 92 ? 12.426 9.673 -0.126 1.00 51.16 92 GLY A O 1
ATOM 791 N N . ASP A 1 93 ? 13.948 10.408 1.347 1.00 53.56 93 ASP A N 1
ATOM 792 C CA . ASP A 1 93 ? 14.388 9.065 1.758 1.00 53.56 93 ASP A CA 1
ATOM 793 C C . ASP A 1 93 ? 13.302 8.289 2.518 1.00 53.56 93 ASP A C 1
ATOM 795 O O . ASP A 1 93 ? 13.061 7.108 2.247 1.00 53.56 93 ASP A O 1
ATOM 799 N N . HIS A 1 94 ? 12.576 8.968 3.411 1.00 54.41 94 HIS A N 1
ATOM 800 C CA . HIS A 1 94 ? 11.445 8.391 4.144 1.00 54.41 94 HIS A CA 1
ATOM 801 C C . HIS A 1 94 ? 10.278 8.078 3.203 1.00 54.41 94 HIS A C 1
ATOM 803 O O . HIS A 1 94 ? 9.664 7.014 3.296 1.00 54.41 94 HIS A O 1
ATOM 809 N N . LYS A 1 95 ? 10.025 8.961 2.232 1.00 55.91 95 LYS A N 1
ATOM 810 C CA . LYS A 1 95 ? 9.027 8.763 1.177 1.00 55.91 95 LYS A CA 1
ATOM 811 C C . LYS A 1 95 ? 9.323 7.511 0.355 1.00 55.91 95 LYS A C 1
ATOM 813 O O . LYS A 1 95 ? 8.431 6.702 0.117 1.00 55.91 95 LYS A O 1
ATOM 818 N N . VAL A 1 96 ? 10.579 7.309 -0.039 1.00 51.28 96 VAL A N 1
ATOM 819 C CA . VAL A 1 96 ? 11.014 6.117 -0.778 1.00 51.28 96 VAL A CA 1
ATOM 820 C C . VAL A 1 96 ? 10.844 4.850 0.060 1.00 51.28 96 VAL A C 1
ATOM 822 O O . VAL A 1 96 ? 10.329 3.863 -0.459 1.00 51.28 96 VAL A O 1
ATOM 825 N N . ALA A 1 97 ? 11.224 4.862 1.339 1.00 51.88 97 ALA A N 1
ATOM 826 C CA . ALA A 1 97 ? 11.060 3.706 2.221 1.00 51.88 97 ALA A CA 1
ATOM 827 C C . ALA A 1 97 ? 9.582 3.331 2.427 1.00 51.88 97 ALA A C 1
ATOM 829 O O . ALA A 1 97 ? 9.244 2.155 2.328 1.00 51.88 97 ALA A O 1
ATOM 830 N N . LEU A 1 98 ? 8.695 4.313 2.623 1.00 57.84 98 LEU A N 1
ATOM 831 C CA . LEU A 1 98 ? 7.248 4.101 2.764 1.00 57.84 98 LEU A CA 1
ATOM 832 C C . LEU A 1 98 ? 6.591 3.608 1.465 1.00 57.84 98 LEU A C 1
ATOM 834 O O . LEU A 1 98 ? 5.767 2.690 1.490 1.00 57.84 98 LEU A O 1
ATOM 838 N N . LEU A 1 99 ? 6.993 4.166 0.319 1.00 57.84 99 LEU A N 1
ATOM 839 C CA . LEU A 1 99 ? 6.557 3.699 -1.001 1.00 57.84 99 LEU A CA 1
ATOM 840 C C . LEU A 1 99 ? 7.032 2.266 -1.279 1.00 57.84 99 LEU A C 1
ATOM 842 O O . LEU A 1 99 ? 6.299 1.476 -1.870 1.00 57.84 99 LEU A O 1
ATOM 846 N N . ILE A 1 100 ? 8.239 1.911 -0.832 1.00 51.75 100 ILE A N 1
ATOM 847 C CA . ILE A 1 100 ? 8.789 0.556 -0.965 1.00 51.75 100 ILE A CA 1
ATOM 848 C C . ILE A 1 100 ? 8.089 -0.418 -0.025 1.00 51.75 100 ILE A C 1
ATOM 850 O O . ILE A 1 100 ? 7.692 -1.484 -0.485 1.00 51.75 100 ILE A O 1
ATOM 854 N N . LEU A 1 101 ? 7.879 -0.044 1.242 1.00 57.22 101 LEU A N 1
ATOM 855 C CA . LEU A 1 101 ? 7.105 -0.802 2.233 1.00 57.22 101 LEU A CA 1
ATOM 856 C C . LEU A 1 101 ? 5.749 -1.225 1.692 1.00 57.22 101 LEU A C 1
ATOM 858 O O . LEU A 1 101 ? 5.266 -2.304 2.022 1.00 57.22 101 LEU A O 1
ATOM 862 N N . SER A 1 102 ? 5.172 -0.390 0.821 1.00 65.31 102 SER A N 1
ATOM 863 C CA . SER A 1 102 ? 3.896 -0.657 0.182 1.00 65.31 102 SER A CA 1
ATOM 864 C C . SER A 1 102 ? 2.837 -0.991 1.238 1.00 65.31 102 SER A C 1
ATOM 866 O O . SER A 1 102 ? 2.205 -2.038 1.148 1.00 65.31 102 SER A O 1
ATOM 868 N N . TYR A 1 103 ? 2.630 -0.126 2.242 1.00 69.06 103 TYR A N 1
ATOM 869 C CA . TYR A 1 103 ? 1.602 -0.323 3.285 1.00 69.06 103 TYR A CA 1
ATOM 870 C C . TYR A 1 103 ? 0.238 -0.716 2.701 1.00 69.06 103 TYR A C 1
ATOM 872 O O . TYR A 1 103 ? -0.427 -1.603 3.224 1.00 69.06 103 TYR A O 1
ATOM 880 N N . ARG A 1 104 ? -0.120 -0.152 1.539 1.00 70.44 104 ARG A N 1
ATOM 881 C CA . ARG A 1 104 ? -1.311 -0.545 0.769 1.00 70.44 104 ARG A CA 1
ATOM 882 C C . ARG A 1 104 ? -1.317 -2.020 0.363 1.00 70.44 104 ARG A C 1
ATOM 884 O O . ARG A 1 104 ? -2.355 -2.656 0.440 1.00 70.44 104 ARG A O 1
ATOM 891 N N . LYS A 1 105 ? -0.172 -2.585 -0.034 1.00 77.19 105 LYS A N 1
ATOM 892 C CA . LYS A 1 105 ? -0.047 -4.016 -0.352 1.00 77.19 105 LYS A CA 1
ATOM 893 C C . LYS A 1 105 ? -0.183 -4.882 0.888 1.00 77.19 105 LYS A C 1
ATOM 895 O O . LYS A 1 105 ? -0.837 -5.911 0.811 1.00 77.19 105 LYS A O 1
ATOM 900 N N . LEU A 1 106 ? 0.440 -4.499 2.004 1.00 83.12 106 LEU A N 1
ATOM 901 C CA . LEU A 1 106 ? 0.288 -5.256 3.247 1.00 83.12 106 LEU A CA 1
ATOM 902 C C . LEU A 1 106 ? -1.172 -5.241 3.715 1.00 83.12 106 LEU A C 1
ATOM 904 O O . LEU A 1 106 ? -1.709 -6.303 3.996 1.00 83.12 106 LEU A O 1
ATOM 908 N N . SER A 1 107 ? -1.810 -4.067 3.715 1.00 83.38 107 SER A N 1
ATOM 909 C CA . SER A 1 107 ? -3.235 -3.908 4.024 1.00 83.38 107 SER A CA 1
ATOM 910 C C . SER A 1 107 ? -4.098 -4.784 3.123 1.00 83.38 107 SER A C 1
ATOM 912 O O . SER A 1 107 ? -4.871 -5.585 3.627 1.00 83.38 107 SER A O 1
ATOM 914 N N . PHE A 1 108 ? -3.895 -4.705 1.805 1.00 83.94 108 PHE A N 1
ATOM 915 C CA . PHE A 1 108 ? -4.616 -5.524 0.833 1.00 83.94 108 PHE A CA 1
ATOM 916 C C . PHE A 1 108 ? -4.476 -7.022 1.122 1.00 83.94 108 PHE A C 1
ATOM 918 O O . PHE A 1 108 ? -5.464 -7.746 1.130 1.00 83.94 108 PHE A O 1
ATOM 925 N N . TRP A 1 109 ? -3.253 -7.503 1.373 1.00 87.50 109 TRP A N 1
ATOM 926 C CA . TRP A 1 109 ? -3.045 -8.921 1.654 1.00 87.50 109 TRP A CA 1
ATOM 927 C C . TRP A 1 109 ? -3.634 -9.341 3.001 1.00 87.50 109 TRP A C 1
ATOM 929 O O . TRP A 1 109 ? -4.119 -10.461 3.099 1.00 87.50 109 TRP A O 1
ATOM 939 N N . ILE A 1 110 ? -3.617 -8.481 4.025 1.00 87.62 110 ILE A N 1
ATOM 940 C CA . ILE A 1 110 ? -4.315 -8.749 5.292 1.00 87.62 110 ILE A CA 1
ATOM 941 C C . ILE A 1 110 ? -5.812 -8.888 5.027 1.00 87.62 110 ILE A C 1
ATOM 943 O O . ILE A 1 110 ? -6.376 -9.919 5.383 1.00 87.62 110 ILE A O 1
ATOM 947 N N . ASP A 1 111 ? -6.415 -7.914 4.341 1.00 85.12 111 ASP A N 1
ATOM 948 C CA . ASP A 1 111 ? -7.842 -7.917 4.009 1.00 85.12 111 ASP A CA 1
ATOM 949 C C . ASP A 1 111 ? -8.239 -9.196 3.280 1.00 85.12 111 ASP A C 1
ATOM 951 O O . ASP A 1 111 ? -9.124 -9.930 3.716 1.00 85.12 111 ASP A O 1
ATOM 955 N N . TRP A 1 112 ? -7.473 -9.527 2.243 1.00 87.25 112 TRP A N 1
ATOM 956 C CA . TRP A 1 112 ? -7.686 -10.715 1.435 1.00 87.25 112 TRP A CA 1
ATOM 957 C C . TRP A 1 112 ? -7.562 -12.019 2.235 1.00 87.25 112 TRP A C 1
ATOM 959 O O . TRP A 1 112 ? -8.384 -12.922 2.083 1.00 87.25 112 TRP A O 1
ATOM 969 N N . GLN A 1 113 ? -6.541 -12.160 3.091 1.00 88.75 113 GLN A N 1
ATOM 970 C CA . GLN A 1 113 ? -6.363 -13.384 3.884 1.00 88.75 113 GLN A CA 1
ATOM 971 C C . GLN A 1 113 ? -7.465 -13.543 4.930 1.00 88.75 113 GLN A C 1
ATOM 973 O O . GLN A 1 113 ? -7.899 -14.665 5.184 1.00 88.75 113 GLN A O 1
ATOM 978 N N . CYS A 1 114 ? -7.920 -12.445 5.528 1.00 86.94 114 CYS A N 1
ATOM 979 C CA . CYS A 1 114 ? -8.992 -12.475 6.512 1.00 86.94 114 CYS A CA 1
ATOM 980 C C . CYS A 1 114 ? -10.331 -12.815 5.864 1.00 86.94 114 CYS A C 1
ATOM 982 O O . CYS A 1 114 ? -11.009 -13.714 6.349 1.00 86.94 114 CYS A O 1
ATOM 984 N N . GLU A 1 115 ? -10.663 -12.186 4.733 1.00 85.94 115 GLU A N 1
ATOM 985 C CA . GLU A 1 115 ? -11.859 -12.508 3.951 1.00 85.94 115 GLU A CA 1
ATOM 986 C C . GLU A 1 115 ? -11.857 -13.986 3.543 1.00 85.94 115 GLU A C 1
ATOM 988 O O . GLU A 1 115 ? -12.808 -14.718 3.812 1.00 85.94 115 GLU A O 1
ATOM 993 N N . LYS A 1 116 ? -10.726 -14.471 3.019 1.00 87.44 116 LYS A N 1
ATOM 994 C CA . LYS A 1 116 ? -10.541 -15.883 2.669 1.00 87.44 116 LYS A CA 1
ATOM 995 C C . LYS A 1 116 ? -10.726 -16.833 3.856 1.00 87.44 116 LYS A C 1
ATOM 997 O O . LYS A 1 116 ? -11.180 -17.964 3.680 1.00 87.44 116 LYS A O 1
ATOM 1002 N N . LEU A 1 117 ? -10.294 -16.434 5.050 1.00 89.38 117 LEU A N 1
ATOM 1003 C CA . LEU A 1 117 ? -10.311 -17.282 6.241 1.00 89.38 117 LEU A CA 1
ATOM 1004 C C . LEU A 1 117 ? -11.571 -17.124 7.100 1.00 89.38 117 LEU A C 1
ATOM 1006 O O . LEU A 1 117 ? -11.746 -17.947 8.008 1.00 89.38 117 LEU A O 1
ATOM 1010 N N . GLY A 1 118 ? -12.430 -16.146 6.791 1.00 87.44 118 GLY A N 1
ATOM 1011 C CA . GLY A 1 118 ? -13.617 -15.782 7.565 1.00 87.44 118 GLY A CA 1
ATOM 1012 C C . GLY A 1 118 ? -13.298 -15.013 8.851 1.00 87.44 118 GLY A C 1
ATOM 1013 O O . GLY A 1 118 ? -14.024 -15.140 9.831 1.00 87.44 118 GLY A O 1
ATOM 1014 N N . VAL A 1 119 ? -12.185 -14.277 8.887 1.00 93.06 119 VAL A N 1
ATOM 1015 C CA . VAL A 1 119 ? -11.757 -13.492 10.053 1.00 93.06 119 VAL A CA 1
ATOM 1016 C C . VAL A 1 119 ? -12.327 -12.070 9.953 1.00 93.06 119 VAL A C 1
ATOM 1018 O O . VAL A 1 119 ? -12.079 -11.408 8.943 1.00 93.06 119 VAL A O 1
ATOM 1021 N N . PRO A 1 120 ? -13.054 -11.567 10.970 1.00 90.81 120 PRO A N 1
ATOM 1022 C CA . PRO A 1 120 ? -13.568 -10.199 10.964 1.00 90.81 120 PRO A CA 1
ATOM 1023 C C . PRO A 1 120 ? -12.441 -9.161 10.951 1.00 90.81 120 PRO A C 1
ATOM 1025 O O . PRO A 1 120 ? -11.466 -9.293 11.695 1.00 90.81 120 PRO A O 1
ATOM 1028 N N . ILE A 1 121 ? -12.597 -8.108 10.145 1.00 90.88 121 ILE A N 1
ATOM 1029 C CA . ILE A 1 121 ? -11.678 -6.963 10.101 1.00 90.88 121 ILE A CA 1
ATOM 1030 C C . ILE A 1 121 ? -12.392 -5.701 10.552 1.00 90.88 121 ILE A C 1
ATOM 1032 O O . ILE A 1 121 ? -13.515 -5.433 10.132 1.00 90.88 121 ILE A O 1
ATOM 1036 N N . ILE A 1 122 ? -11.693 -4.907 11.359 1.00 90.62 122 ILE A N 1
ATOM 1037 C CA . ILE A 1 122 ? -12.168 -3.640 11.900 1.00 90.62 122 ILE A CA 1
ATOM 1038 C C . ILE A 1 122 ? -11.198 -2.536 11.454 1.00 90.62 122 ILE A C 1
ATOM 1040 O O . ILE A 1 122 ? -10.084 -2.443 11.987 1.00 90.62 122 ILE A O 1
ATOM 1044 N N . PRO A 1 123 ? -11.558 -1.729 10.440 1.00 86.62 123 PRO A N 1
ATOM 1045 C CA . PRO A 1 123 ? -10.764 -0.575 10.051 1.00 86.62 123 PRO A CA 1
ATOM 1046 C C . PRO A 1 123 ? -10.898 0.542 11.097 1.00 86.62 123 PRO A C 1
ATOM 1048 O O . PRO A 1 123 ? -11.995 0.939 11.483 1.00 86.62 123 PRO A O 1
ATOM 1051 N N . VAL A 1 124 ? -9.763 1.072 11.542 1.00 89.00 124 VAL A N 1
ATOM 1052 C CA . VAL A 1 124 ? -9.683 2.123 12.562 1.00 89.00 124 VAL A CA 1
ATOM 1053 C C . VAL A 1 124 ? -9.086 3.389 11.956 1.00 89.00 124 VAL A C 1
ATOM 1055 O O . VAL A 1 124 ? -8.109 3.323 11.212 1.00 89.00 124 VAL A O 1
ATOM 1058 N N . GLU A 1 125 ? -9.643 4.551 12.295 1.00 84.25 125 GLU A N 1
ATOM 1059 C CA . GLU A 1 125 ? -9.077 5.849 11.911 1.00 84.25 125 GLU A CA 1
ATOM 1060 C C . GLU A 1 125 ? -7.637 5.974 12.456 1.00 84.25 125 GLU A C 1
ATOM 1062 O O . GLU A 1 125 ? -7.453 5.855 13.672 1.00 84.25 125 GLU A O 1
ATOM 1067 N N . PRO A 1 126 ? -6.609 6.184 11.612 1.00 83.00 126 PRO A N 1
ATOM 1068 C CA . PRO A 1 126 ? -5.218 6.314 12.059 1.00 83.00 126 PRO A CA 1
ATOM 1069 C C . PRO A 1 126 ? -4.922 7.592 12.853 1.00 83.00 126 PRO A C 1
ATOM 1071 O O . PRO A 1 126 ? -3.882 7.687 13.508 1.00 83.00 126 PRO A O 1
ATOM 1074 N N . GLU A 1 127 ? -5.765 8.623 12.787 1.00 82.31 127 GLU A N 1
ATOM 1075 C CA . GLU A 1 127 ? -5.408 9.908 13.378 1.00 82.31 127 GLU A CA 1
ATOM 1076 C C . GLU A 1 127 ? -5.223 9.835 14.907 1.00 82.31 127 GLU A C 1
ATOM 1078 O O . GLU A 1 127 ? -6.071 9.349 15.661 1.00 82.31 127 GLU A O 1
ATOM 1083 N N . HIS A 1 128 ? -4.072 10.333 15.369 1.00 82.62 128 HIS A N 1
ATOM 1084 C CA . HIS A 1 128 ? -3.653 10.411 16.774 1.00 82.62 128 HIS A CA 1
ATOM 1085 C C . HIS A 1 128 ? -3.477 9.083 17.535 1.00 82.62 128 HIS A C 1
ATOM 1087 O O . HIS A 1 128 ? -3.206 9.120 18.742 1.00 82.62 128 HIS A O 1
ATOM 1093 N N . THR A 1 129 ? -3.531 7.930 16.865 1.00 83.75 129 THR A N 1
ATOM 1094 C CA . THR A 1 129 ? -3.319 6.606 17.486 1.00 83.75 129 THR A CA 1
ATOM 1095 C C . THR A 1 129 ? -1.966 6.503 18.194 1.00 83.75 129 THR A C 1
ATOM 1097 O O . THR A 1 129 ? -1.865 5.898 19.255 1.00 83.75 129 THR A O 1
ATOM 1100 N N . SER A 1 130 ? -0.929 7.172 17.687 1.00 81.88 130 SER A N 1
ATOM 1101 C CA . SER A 1 130 ? 0.424 7.158 18.259 1.00 81.88 130 SER A CA 1
ATOM 1102 C C . SER A 1 130 ? 0.794 8.409 19.072 1.00 81.88 130 SER A C 1
ATOM 1104 O O . SER A 1 130 ? 1.975 8.645 19.324 1.00 81.88 130 SER A O 1
ATOM 1106 N N . SER A 1 131 ? -0.161 9.280 19.414 1.00 86.50 131 SER A N 1
ATOM 1107 C CA . SER A 1 131 ? 0.127 10.578 20.066 1.00 86.50 131 SER A CA 1
ATOM 1108 C C . SER A 1 131 ? -0.740 10.884 21.286 1.00 86.50 131 SER A C 1
ATOM 1110 O O . SER A 1 131 ? -0.462 11.846 22.009 1.00 86.50 131 SER A O 1
ATOM 1112 N N . ILE A 1 132 ? -1.764 10.072 21.531 1.00 92.25 132 ILE A N 1
ATOM 1113 C CA . ILE A 1 132 ? -2.691 10.210 22.652 1.00 92.25 132 ILE A CA 1
ATOM 1114 C C . ILE A 1 132 ? -2.444 9.098 23.673 1.00 92.25 132 ILE A C 1
ATOM 1116 O O . ILE A 1 132 ? -2.148 7.958 23.320 1.00 92.25 132 ILE A O 1
ATOM 1120 N N . CYS A 1 133 ? -2.554 9.437 24.956 1.00 91.56 133 CYS A N 1
ATOM 1121 C CA . CYS A 1 133 ? -2.458 8.472 26.041 1.00 91.56 133 CYS A CA 1
ATOM 1122 C C . CYS A 1 133 ? -3.685 7.540 26.049 1.00 91.56 133 CYS A C 1
ATOM 1124 O O . CYS A 1 133 ? -4.796 8.051 26.203 1.00 91.56 133 CYS A O 1
ATOM 1126 N N . PRO A 1 134 ? -3.518 6.206 25.990 1.00 91.62 134 PRO A N 1
ATOM 1127 C CA . PRO A 1 134 ? -4.646 5.269 26.019 1.00 91.62 134 PRO A CA 1
ATOM 1128 C C . PRO A 1 134 ? -5.443 5.324 27.333 1.00 91.62 134 PRO A C 1
ATOM 1130 O O . PRO A 1 134 ? -6.644 5.053 27.341 1.00 91.62 134 PRO A O 1
ATOM 1133 N N . ASN A 1 135 ? -4.794 5.723 28.436 1.00 91.50 135 ASN A N 1
ATOM 1134 C CA . ASN A 1 135 ? -5.397 5.725 29.769 1.00 91.50 135 ASN A CA 1
ATOM 1135 C C . ASN A 1 135 ? -6.238 6.982 30.062 1.00 91.50 135 ASN A C 1
ATOM 1137 O O . ASN A 1 135 ? -7.302 6.898 30.659 1.00 91.50 135 ASN A O 1
ATOM 1141 N N . CYS A 1 136 ? -5.762 8.170 29.669 1.00 90.88 136 CYS A N 1
ATOM 1142 C CA . CYS A 1 136 ? -6.389 9.444 30.064 1.00 90.88 136 CYS A CA 1
ATOM 1143 C C . CYS A 1 136 ? -6.614 10.434 28.914 1.00 90.88 136 CYS A C 1
ATOM 1145 O O . CYS A 1 136 ? -6.929 11.603 29.160 1.00 90.88 136 CYS A O 1
ATOM 1147 N N . SER A 1 137 ? -6.393 9.989 27.676 1.00 90.75 137 SER A N 1
ATOM 1148 C CA . SER A 1 137 ? -6.597 10.739 26.432 1.00 90.75 137 SER A CA 1
ATOM 1149 C C . SER A 1 137 ? -5.812 12.054 26.301 1.00 90.75 137 SER A C 1
ATOM 1151 O O . SER A 1 137 ? -6.043 12.825 25.374 1.00 90.75 137 SER A O 1
ATOM 1153 N N . SER A 1 138 ? -4.847 12.334 27.186 1.00 91.88 138 SER A N 1
ATOM 1154 C CA . SER A 1 138 ? -3.989 13.518 27.062 1.00 91.88 138 SER A CA 1
ATOM 1155 C C . SER A 1 138 ? -2.902 13.324 26.005 1.00 91.88 138 SER A C 1
ATOM 1157 O O . SER A 1 138 ? -2.412 12.207 25.813 1.00 91.88 138 SER A O 1
ATOM 1159 N N . ARG A 1 139 ? -2.459 14.420 25.379 1.00 92.81 139 ARG A N 1
ATOM 1160 C CA . ARG A 1 139 ? -1.350 14.404 24.418 1.00 92.81 139 ARG A CA 1
ATOM 1161 C C . ARG A 1 139 ? -0.045 13.969 25.086 1.00 92.81 139 ARG A C 1
ATOM 1163 O O . ARG A 1 139 ? 0.335 14.487 26.138 1.00 92.81 139 ARG A O 1
ATOM 1170 N N . LEU A 1 140 ? 0.635 13.019 24.456 1.00 91.81 140 LEU A N 1
ATOM 1171 C CA . LEU A 1 140 ? 1.898 12.467 24.930 1.00 91.81 140 LEU A CA 1
ATOM 1172 C C . LEU A 1 140 ? 3.086 13.351 24.537 1.00 91.81 140 LEU A C 1
ATOM 1174 O O . LEU A 1 140 ? 3.044 14.059 23.529 1.00 91.81 140 LEU A O 1
ATOM 1178 N N . ARG A 1 141 ? 4.155 13.290 25.335 1.00 92.19 141 ARG A N 1
ATOM 1179 C CA . ARG A 1 141 ? 5.439 13.950 25.063 1.00 92.19 141 ARG A CA 1
ATOM 1180 C C . ARG A 1 141 ? 6.507 12.912 24.754 1.00 92.19 141 ARG A C 1
ATOM 1182 O O . ARG A 1 141 ? 6.480 11.819 25.312 1.00 92.19 141 ARG A O 1
ATOM 1189 N N . GLU A 1 142 ? 7.443 13.248 23.877 1.00 91.25 142 GLU A N 1
ATOM 1190 C CA . GLU A 1 142 ? 8.581 12.372 23.590 1.00 91.25 142 GLU A CA 1
ATOM 1191 C C . GLU A 1 142 ? 9.497 12.270 24.817 1.00 91.25 142 GLU A C 1
ATOM 1193 O O . GLU A 1 142 ? 9.806 13.280 25.448 1.00 91.25 142 GLU A O 1
ATOM 1198 N N . ASN A 1 143 ? 9.905 11.046 25.163 1.00 89.00 143 ASN A N 1
ATOM 1199 C CA . ASN A 1 143 ? 10.809 10.761 26.280 1.00 89.00 143 ASN A CA 1
ATOM 1200 C C . ASN A 1 143 ? 11.940 9.824 25.830 1.00 89.00 143 ASN A C 1
ATOM 1202 O O . ASN A 1 143 ? 12.075 8.699 26.306 1.00 89.00 143 ASN A O 1
ATOM 1206 N N . GLY A 1 144 ? 12.721 10.277 24.848 1.00 86.88 144 GLY A N 1
ATOM 1207 C CA . GLY A 1 144 ? 13.802 9.505 24.232 1.00 86.88 144 GLY A CA 1
ATOM 1208 C C . GLY A 1 144 ? 13.393 8.790 22.941 1.00 86.88 144 GLY A C 1
ATOM 1209 O O . GLY A 1 144 ? 12.358 9.078 22.336 1.00 86.88 144 GLY A O 1
ATOM 1210 N N . TYR A 1 145 ? 14.234 7.860 22.479 1.00 86.38 145 TYR A N 1
ATOM 1211 C CA . TYR A 1 145 ? 14.024 7.187 21.197 1.00 86.38 145 TYR A CA 1
ATOM 1212 C C . TYR A 1 145 ? 12.805 6.257 21.250 1.00 86.38 145 TYR A C 1
ATOM 1214 O O . TYR A 1 145 ? 12.804 5.268 21.978 1.00 86.38 145 TYR A O 1
ATOM 1222 N N . ARG A 1 146 ? 11.775 6.584 20.454 1.00 83.44 146 ARG A N 1
ATOM 1223 C CA . ARG A 1 146 ? 10.508 5.835 20.310 1.00 83.44 146 ARG A CA 1
ATOM 1224 C C . ARG A 1 146 ? 9.675 5.682 21.586 1.00 83.44 146 ARG A C 1
ATOM 1226 O O . ARG A 1 146 ? 8.637 5.039 21.530 1.00 83.44 146 ARG A O 1
ATOM 1233 N N . ARG A 1 147 ? 10.053 6.316 22.695 1.00 91.31 147 ARG A N 1
ATOM 1234 C CA . ARG A 1 147 ? 9.277 6.309 23.939 1.00 91.31 147 ARG A CA 1
ATOM 1235 C C . ARG A 1 147 ? 8.461 7.576 24.100 1.00 91.31 147 ARG A C 1
ATOM 1237 O O . ARG A 1 147 ? 8.900 8.672 23.744 1.00 91.31 147 ARG A O 1
ATOM 1244 N N . LEU A 1 148 ? 7.271 7.415 24.659 1.00 92.94 148 LEU A N 1
ATOM 1245 C CA . LEU A 1 148 ? 6.343 8.497 24.936 1.00 92.94 148 LEU A CA 1
ATOM 1246 C C . LEU A 1 148 ? 5.960 8.481 26.410 1.00 92.94 148 LEU A C 1
ATOM 1248 O O . LEU A 1 148 ? 5.705 7.423 26.978 1.00 92.94 148 LEU A O 1
ATOM 1252 N N . LYS A 1 149 ? 5.882 9.670 27.005 1.00 93.75 149 LYS A N 1
ATOM 1253 C CA . LYS A 1 149 ? 5.475 9.880 28.389 1.00 93.75 149 LYS A CA 1
ATOM 1254 C C . LYS A 1 149 ? 4.230 10.748 28.467 1.00 93.75 149 LYS A C 1
ATOM 1256 O O . LYS A 1 149 ? 4.123 11.796 27.824 1.00 93.75 149 LYS A O 1
ATOM 1261 N N . CYS A 1 150 ? 3.285 10.320 29.287 1.00 95.00 150 CYS A N 1
ATOM 1262 C CA . CYS A 1 150 ? 2.070 11.045 29.582 1.00 95.00 150 CYS A CA 1
ATOM 1263 C C . CYS A 1 150 ? 2.297 12.011 30.756 1.00 95.00 150 CYS A C 1
ATOM 1265 O O . CYS A 1 150 ? 2.552 11.552 31.869 1.00 95.00 150 CYS A O 1
ATOM 1267 N N . PRO A 1 151 ? 2.117 13.333 30.574 1.00 93.06 151 PRO A N 1
ATOM 1268 C CA . PRO A 1 151 ? 2.288 14.297 31.662 1.00 93.06 151 PRO A CA 1
ATOM 1269 C C . PRO A 1 151 ? 1.170 14.225 32.714 1.00 93.06 151 PRO A C 1
ATOM 1271 O O . PRO A 1 151 ? 1.374 14.664 33.838 1.00 93.06 151 PRO A O 1
ATOM 1274 N N . ARG A 1 152 ? -0.008 13.686 32.360 1.00 94.06 152 ARG A N 1
ATOM 1275 C CA . ARG A 1 152 ? -1.184 13.641 33.242 1.00 94.06 152 ARG A CA 1
ATOM 1276 C C . ARG A 1 152 ? -1.233 12.411 34.153 1.00 94.06 152 ARG A C 1
ATOM 1278 O O . ARG A 1 152 ? -1.424 12.561 35.349 1.00 94.06 152 ARG A O 1
ATOM 1285 N N . CYS A 1 153 ? -1.094 11.205 33.596 1.00 93.81 153 CYS A N 1
ATOM 1286 C CA . CYS A 1 153 ? -1.191 9.949 34.355 1.00 93.81 153 CYS A CA 1
ATOM 1287 C C . CYS A 1 153 ? 0.147 9.208 34.524 1.00 93.81 153 CYS A C 1
ATOM 1289 O O . CYS A 1 153 ? 0.153 8.084 35.008 1.00 93.81 153 CYS A O 1
ATOM 1291 N N . GLY A 1 154 ? 1.265 9.780 34.065 1.00 92.25 154 GLY A N 1
ATOM 1292 C CA . GLY A 1 154 ? 2.602 9.204 34.248 1.00 92.25 154 GLY A CA 1
ATOM 1293 C C . GLY A 1 154 ? 2.953 7.992 33.376 1.00 92.25 154 GLY A C 1
ATOM 1294 O O . GLY A 1 154 ? 4.080 7.523 33.475 1.00 92.25 154 GLY A O 1
ATOM 1295 N N . LEU A 1 155 ? 2.044 7.511 32.512 1.00 92.88 155 LEU A N 1
ATOM 1296 C CA . LEU A 1 155 ? 2.307 6.397 31.587 1.00 92.88 155 LEU A CA 1
ATOM 1297 C C . LEU A 1 155 ? 3.569 6.666 30.760 1.00 92.88 155 LEU A C 1
ATOM 1299 O O . LEU A 1 155 ? 3.668 7.725 30.141 1.00 92.88 155 LEU A O 1
ATOM 1303 N N . GLU A 1 156 ? 4.479 5.699 30.700 1.00 94.06 156 GLU A N 1
ATOM 1304 C CA . GLU A 1 156 ? 5.680 5.758 29.873 1.00 94.06 156 GLU A CA 1
ATOM 1305 C C . GLU A 1 156 ? 5.856 4.441 29.117 1.00 94.06 156 GLU A C 1
ATOM 1307 O O . GLU A 1 156 ? 6.097 3.409 29.732 1.00 94.06 156 GLU A O 1
ATOM 1312 N N . GLU A 1 157 ? 5.718 4.475 27.791 1.00 92.19 157 GLU A N 1
ATOM 1313 C CA . GLU A 1 157 ? 5.714 3.270 26.951 1.00 92.19 157 GLU A CA 1
ATOM 1314 C C . GLU A 1 157 ? 6.299 3.514 25.551 1.00 92.19 157 GLU A C 1
ATOM 1316 O O . GLU A 1 157 ? 6.506 4.657 25.126 1.00 92.19 157 GLU A O 1
ATOM 1321 N N . ASP A 1 158 ? 6.573 2.426 24.822 1.00 91.94 158 ASP A N 1
ATOM 1322 C CA . ASP A 1 158 ? 6.961 2.494 23.406 1.00 91.94 158 ASP A CA 1
ATOM 1323 C C . ASP A 1 158 ? 5.801 3.006 22.529 1.00 91.94 158 ASP A C 1
ATOM 1325 O O . ASP A 1 158 ? 4.632 2.654 22.716 1.00 91.94 158 ASP A O 1
ATOM 1329 N N . ARG A 1 159 ? 6.134 3.838 21.537 1.00 89.00 159 ARG A N 1
ATOM 1330 C CA . ARG A 1 159 ? 5.191 4.465 20.602 1.00 89.00 159 ARG A CA 1
ATOM 1331 C C . ARG A 1 159 ? 4.328 3.439 19.869 1.00 89.00 159 ARG A C 1
ATOM 1333 O O . ARG A 1 159 ? 3.139 3.695 19.691 1.00 89.00 159 ARG A O 1
ATOM 1340 N N . ASP A 1 160 ? 4.892 2.301 19.462 1.00 87.81 160 ASP A N 1
ATOM 1341 C CA . ASP A 1 160 ? 4.129 1.258 18.770 1.00 87.81 160 ASP A CA 1
ATOM 1342 C C . ASP A 1 160 ? 3.167 0.565 19.735 1.00 87.81 160 ASP A C 1
ATOM 1344 O O . ASP A 1 160 ? 2.040 0.252 19.361 1.00 87.81 160 ASP A O 1
ATOM 1348 N N . ARG A 1 161 ? 3.581 0.348 20.992 1.00 90.38 161 ARG A N 1
ATOM 1349 C CA . ARG A 1 161 ? 2.712 -0.259 22.008 1.00 90.38 161 ARG A CA 1
ATOM 1350 C C . ARG A 1 161 ? 1.515 0.637 22.307 1.00 90.38 161 ARG A C 1
ATOM 1352 O O . ARG A 1 161 ? 0.394 0.144 22.383 1.00 90.38 161 ARG A O 1
ATOM 1359 N N . ILE A 1 162 ? 1.745 1.943 22.415 1.00 92.00 162 ILE A N 1
ATOM 1360 C CA . ILE A 1 162 ? 0.686 2.948 22.568 1.00 92.00 162 ILE A CA 1
ATOM 1361 C C . ILE A 1 162 ? -0.266 2.936 21.370 1.00 92.00 162 ILE A C 1
ATOM 1363 O O . ILE A 1 162 ? -1.479 2.950 21.568 1.00 92.00 162 ILE A O 1
ATOM 1367 N N . ALA A 1 163 ? 0.268 2.865 20.147 1.00 89.38 163 ALA A N 1
ATOM 1368 C CA . ALA A 1 163 ? -0.552 2.774 18.943 1.00 89.38 163 ALA A CA 1
ATOM 1369 C C . ALA A 1 163 ? -1.440 1.522 18.955 1.00 89.38 163 ALA A C 1
ATOM 1371 O O . ALA A 1 163 ? -2.644 1.642 18.750 1.00 89.38 163 ALA A O 1
ATOM 1372 N N . VAL A 1 164 ? -0.883 0.350 19.285 1.00 90.88 164 VAL A N 1
ATOM 1373 C CA . VAL A 1 164 ? -1.648 -0.906 19.398 1.00 90.88 164 VAL A CA 1
ATOM 1374 C C . VAL A 1 164 ? -2.784 -0.780 20.415 1.00 90.88 164 VAL A C 1
ATOM 1376 O O . VAL A 1 164 ? -3.912 -1.127 20.083 1.00 90.88 164 VAL A O 1
ATOM 1379 N N . LEU A 1 165 ? -2.521 -0.231 21.606 1.00 92.38 165 LEU A N 1
ATOM 1380 C CA . LEU A 1 165 ? -3.546 -0.050 22.644 1.00 92.38 165 LEU A CA 1
ATOM 1381 C C . LEU A 1 165 ? -4.670 0.895 22.200 1.00 92.38 165 LEU A C 1
ATOM 1383 O O . LEU A 1 165 ? -5.841 0.638 22.461 1.00 92.38 165 LEU A O 1
ATOM 1387 N N . ASN A 1 166 ? -4.330 1.992 21.520 1.00 93.50 166 ASN A N 1
ATOM 1388 C CA . ASN A 1 166 ? -5.332 2.927 21.010 1.00 93.50 166 ASN A CA 1
ATOM 1389 C C . ASN A 1 166 ? -6.149 2.328 19.854 1.00 93.50 166 ASN A C 1
ATOM 1391 O O . ASN A 1 166 ? -7.351 2.571 19.781 1.00 93.50 166 ASN A O 1
ATOM 1395 N N . ILE A 1 167 ? -5.523 1.546 18.966 1.00 91.88 167 ILE A N 1
ATOM 1396 C CA . ILE A 1 167 ? -6.215 0.838 17.878 1.00 91.88 167 ILE A CA 1
ATOM 1397 C C . ILE A 1 167 ? -7.178 -0.203 18.454 1.00 91.88 167 ILE A C 1
ATOM 1399 O O . ILE A 1 167 ? -8.334 -0.247 18.046 1.00 91.88 167 ILE A O 1
ATOM 1403 N N . GLU A 1 168 ? -6.721 -1.003 19.4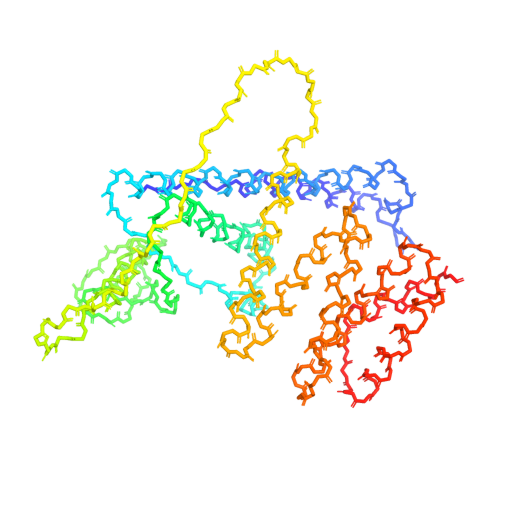18 1.00 92.25 168 GLU A N 1
ATOM 1404 C CA . GLU A 1 168 ? -7.540 -1.996 20.118 1.00 92.25 168 GLU A CA 1
ATOM 1405 C C . GLU A 1 168 ? -8.743 -1.339 20.797 1.00 92.25 168 GLU A C 1
ATOM 1407 O O . GLU A 1 168 ? -9.876 -1.751 20.566 1.00 92.25 168 GLU A O 1
ATOM 1412 N N . LYS A 1 169 ? -8.514 -0.261 21.557 1.00 91.12 169 LYS A N 1
ATOM 1413 C CA . LYS A 1 169 ? -9.582 0.491 22.222 1.00 91.12 169 LYS A CA 1
ATOM 1414 C C . LYS A 1 169 ? -10.635 0.994 21.232 1.00 91.12 169 LYS A C 1
ATOM 1416 O O . LYS A 1 169 ? -11.816 0.756 21.441 1.00 91.12 169 LYS A O 1
ATOM 1421 N N . ARG A 1 170 ? -10.217 1.630 20.133 1.00 90.94 170 ARG A N 1
ATOM 1422 C CA . ARG A 1 170 ? -11.143 2.123 19.097 1.00 90.94 170 ARG A CA 1
ATOM 1423 C C . ARG A 1 170 ? -11.898 0.994 18.406 1.00 90.94 170 ARG A C 1
ATOM 1425 O O . ARG A 1 170 ? -13.065 1.155 18.074 1.00 90.94 170 ARG A O 1
ATOM 1432 N N . ALA A 1 171 ? -11.242 -0.138 18.171 1.00 91.31 171 ALA A N 1
ATOM 1433 C CA . ALA A 1 171 ? -11.897 -1.296 17.583 1.00 91.31 171 ALA A CA 1
ATOM 1434 C C . ALA A 1 171 ? -12.965 -1.873 18.520 1.00 91.31 171 ALA A C 1
ATOM 1436 O O . ALA A 1 171 ? -14.050 -2.207 18.060 1.00 91.31 171 ALA A O 1
ATOM 1437 N N . LEU A 1 172 ? -12.691 -1.938 19.826 1.00 90.50 172 LEU A N 1
ATOM 1438 C CA . LEU A 1 172 ? -13.677 -2.344 20.828 1.00 90.50 172 LEU A CA 1
ATOM 1439 C C . LEU A 1 172 ? -14.837 -1.347 20.916 1.00 90.50 172 LEU A C 1
ATOM 1441 O O . LEU A 1 172 ? -15.981 -1.775 20.896 1.00 90.50 172 LEU A O 1
ATOM 1445 N N . GLU A 1 173 ? -14.567 -0.039 20.907 1.00 89.69 173 GLU A N 1
ATOM 1446 C CA . GLU A 1 173 ? -15.604 1.007 20.873 1.00 89.69 173 GLU A CA 1
ATOM 1447 C C . GLU A 1 173 ? -16.525 0.884 19.642 1.00 89.69 173 GLU A C 1
ATOM 1449 O O . GLU A 1 173 ? -17.712 1.178 19.733 1.00 89.69 173 GLU A O 1
ATOM 1454 N N . GLN A 1 174 ? -16.010 0.423 18.494 1.00 85.69 174 GLN A N 1
ATOM 1455 C CA . GLN A 1 174 ? -16.824 0.137 17.303 1.00 85.69 174 GLN A CA 1
ATOM 1456 C C . GLN A 1 174 ? -17.641 -1.163 17.414 1.00 85.69 174 GLN A C 1
ATOM 1458 O O . GLN A 1 174 ? -18.628 -1.324 16.697 1.00 85.69 174 GLN A O 1
ATOM 1463 N N . LEU A 1 175 ? -17.211 -2.102 18.262 1.00 81.00 175 LEU A N 1
ATOM 1464 C CA . LEU A 1 175 ? -17.903 -3.368 18.520 1.00 81.00 175 LEU A CA 1
ATOM 1465 C C . LEU A 1 175 ? -18.917 -3.269 19.662 1.00 81.00 175 LEU A C 1
ATOM 1467 O O . LEU A 1 175 ? -19.831 -4.094 19.728 1.00 81.00 175 LEU A O 1
ATOM 1471 N N . GLU A 1 176 ? -18.762 -2.303 20.568 1.00 69.94 176 GLU A N 1
ATOM 1472 C CA . GLU A 1 176 ? -19.741 -2.059 21.618 1.00 69.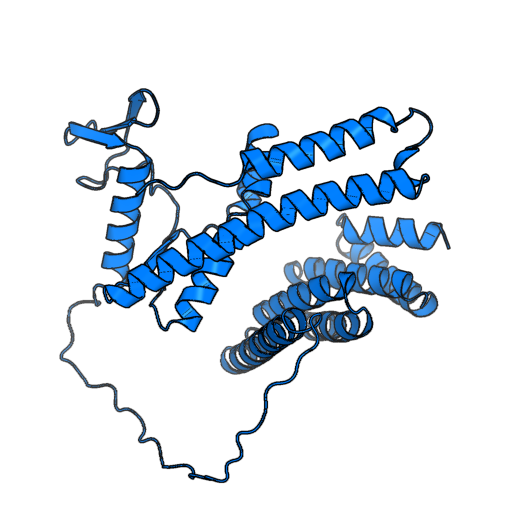94 176 GLU A CA 1
ATOM 1473 C C . GLU A 1 176 ? -21.071 -1.607 20.987 1.00 69.94 176 GLU A C 1
ATOM 1475 O O . GLU A 1 176 ? -21.102 -0.667 20.186 1.00 69.94 176 GLU A O 1
ATOM 1480 N N . PRO A 1 177 ? -22.196 -2.278 21.300 1.00 49.91 177 PRO A N 1
ATOM 1481 C CA . PRO A 1 177 ? -23.485 -1.879 20.774 1.00 49.91 177 PRO A CA 1
ATOM 1482 C C . PRO A 1 177 ? -23.866 -0.510 21.332 1.00 49.91 177 PRO A C 1
ATOM 1484 O O . PRO A 1 177 ? -23.593 -0.194 22.488 1.00 49.91 177 PRO A O 1
ATOM 1487 N N . ILE A 1 178 ? -24.605 0.260 20.536 1.00 44.19 178 ILE A N 1
ATOM 1488 C CA . ILE A 1 178 ? -25.474 1.330 21.029 1.00 44.19 178 ILE A CA 1
ATOM 1489 C C . ILE A 1 178 ? -26.376 0.711 22.113 1.00 44.19 178 ILE A C 1
ATOM 1491 O O . ILE A 1 178 ? -27.349 0.019 21.816 1.00 44.19 178 ILE A O 1
ATOM 1495 N N . SER A 1 179 ? -26.005 0.874 23.379 1.00 42.25 179 SER A N 1
ATOM 1496 C CA . SER A 1 179 ? -26.697 0.303 24.533 1.00 42.25 179 SER A CA 1
ATOM 1497 C C . SER A 1 179 ? -28.125 0.852 24.631 1.00 42.25 179 SER A C 1
ATOM 1499 O O . SER A 1 179 ? -28.286 2.057 24.814 1.00 42.25 179 SER A O 1
ATOM 1501 N N . GLY A 1 180 ? -29.163 -0.002 24.581 1.00 32.22 180 GLY A N 1
ATOM 1502 C CA . GLY A 1 180 ? -30.482 0.385 25.119 1.00 32.22 180 GLY A CA 1
ATOM 1503 C C . GLY A 1 180 ? -31.784 -0.184 24.533 1.00 32.22 180 GLY A C 1
ATOM 1504 O O . GLY A 1 180 ? -32.831 0.350 24.881 1.00 32.22 180 GLY A O 1
ATOM 1505 N N . GLY A 1 181 ? -31.797 -1.220 23.688 1.00 28.44 181 GLY A N 1
ATOM 1506 C CA . GLY A 1 181 ? -33.054 -1.805 23.177 1.00 28.44 181 GLY A CA 1
ATOM 1507 C C . GLY A 1 181 ? -33.133 -3.321 23.389 1.00 28.44 181 GLY A C 1
ATOM 1508 O O . GLY A 1 181 ? -32.127 -3.991 23.155 1.00 28.44 181 GLY A O 1
ATOM 1509 N N . PRO A 1 182 ? -34.277 -3.892 23.828 1.00 35.75 182 PRO A N 1
ATOM 1510 C CA . PRO A 1 182 ? -34.411 -5.337 23.981 1.00 35.75 182 PRO A CA 1
ATOM 1511 C C . PRO A 1 182 ? -34.181 -6.038 22.637 1.00 35.75 182 PRO A C 1
ATOM 1513 O O . PRO A 1 182 ? -34.641 -5.572 21.594 1.00 35.75 182 PRO A O 1
ATOM 1516 N N . LEU A 1 183 ? -33.455 -7.157 22.697 1.00 39.38 183 LEU A N 1
ATOM 1517 C CA . LEU A 1 183 ? -33.108 -8.030 21.578 1.00 39.38 183 LEU A CA 1
ATOM 1518 C C . LEU A 1 183 ? -34.361 -8.396 20.772 1.00 39.38 183 LEU A C 1
ATOM 1520 O O . LEU A 1 183 ? -35.084 -9.329 21.116 1.00 39.38 183 LEU A O 1
ATOM 1524 N N . THR A 1 184 ? -34.608 -7.688 19.675 1.00 33.03 184 THR A N 1
ATOM 1525 C CA . THR A 1 184 ? -35.441 -8.220 18.601 1.00 33.03 184 THR A CA 1
ATOM 1526 C C . THR A 1 184 ? -34.515 -9.030 17.712 1.00 33.03 184 THR A C 1
ATOM 1528 O O . THR A 1 184 ? -33.589 -8.505 17.096 1.00 33.03 184 THR A O 1
ATOM 1531 N N . ALA A 1 185 ? -34.703 -10.349 17.740 1.00 30.58 185 ALA A N 1
ATOM 1532 C CA . ALA A 1 185 ? -33.976 -11.260 16.875 1.00 30.58 185 ALA A CA 1
ATOM 1533 C C . ALA A 1 185 ? -34.145 -10.803 15.415 1.00 30.58 185 ALA A C 1
ATOM 1535 O O . ALA A 1 185 ? -35.278 -10.536 15.004 1.00 30.58 185 ALA A O 1
ATOM 1536 N N . PRO A 1 186 ? -33.069 -10.708 14.616 1.00 35.84 186 PRO A N 1
ATOM 1537 C CA . PRO A 1 186 ? -33.229 -10.497 13.191 1.00 35.84 186 PRO A CA 1
ATOM 1538 C C . PRO A 1 186 ? -33.959 -11.717 12.627 1.00 35.84 186 PRO A C 1
ATOM 1540 O O . PRO A 1 186 ? -33.456 -12.840 12.682 1.00 35.84 186 PRO A O 1
ATOM 1543 N N . THR A 1 187 ? -35.168 -11.498 12.113 1.00 36.34 187 THR A N 1
ATOM 1544 C CA . THR A 1 187 ? -35.910 -12.491 11.341 1.00 36.34 187 THR A CA 1
ATOM 1545 C C . THR A 1 187 ? -35.095 -12.794 10.090 1.00 36.34 187 THR A C 1
ATOM 1547 O O . THR A 1 187 ? -35.160 -12.068 9.099 1.00 36.34 187 THR A O 1
ATOM 1550 N N . ALA A 1 188 ? -34.275 -13.840 10.148 1.00 30.41 188 ALA A N 1
ATOM 1551 C CA . ALA A 1 188 ? -33.632 -14.386 8.969 1.00 30.41 188 ALA A CA 1
ATOM 1552 C C . ALA A 1 188 ? -34.740 -14.865 8.011 1.00 30.41 188 ALA A C 1
ATOM 1554 O O . ALA A 1 188 ? -35.565 -15.691 8.419 1.00 30.41 188 ALA A O 1
ATOM 1555 N N . PRO A 1 189 ? -34.811 -14.371 6.762 1.00 31.39 189 PRO A N 1
ATOM 1556 C CA . PRO A 1 189 ? -35.666 -14.992 5.764 1.00 31.39 189 PRO A CA 1
ATOM 1557 C C . PRO A 1 189 ? -35.178 -16.429 5.562 1.00 31.39 189 PRO A C 1
ATOM 1559 O O . PRO A 1 189 ? -33.981 -16.677 5.409 1.00 31.39 189 PRO A O 1
ATOM 1562 N N . GLN A 1 190 ? -36.106 -17.381 5.636 1.00 27.50 190 GLN A N 1
ATOM 1563 C CA . GLN A 1 190 ? -35.790 -18.800 5.537 1.00 27.50 190 GLN A CA 1
ATOM 1564 C C . GLN A 1 190 ? -35.142 -19.094 4.180 1.00 27.50 190 GLN A C 1
ATOM 1566 O O . GLN A 1 190 ? -35.735 -18.833 3.132 1.00 27.50 190 GLN A O 1
ATOM 1571 N N . MET A 1 191 ? -33.919 -19.630 4.206 1.00 25.97 191 MET A N 1
ATOM 1572 C CA . MET A 1 191 ? -33.317 -20.232 3.023 1.00 25.97 191 MET A CA 1
ATOM 1573 C C . MET A 1 191 ? -34.154 -21.447 2.635 1.00 25.97 191 MET A C 1
ATOM 1575 O O . MET A 1 191 ? -34.275 -22.396 3.404 1.00 25.97 191 MET A O 1
ATOM 1579 N N . THR A 1 192 ? -34.742 -21.396 1.446 1.00 29.92 192 THR A N 1
ATOM 1580 C CA . THR A 1 192 ? -35.323 -22.562 0.790 1.00 29.92 192 THR A CA 1
ATOM 1581 C C . THR A 1 192 ? -34.206 -23.367 0.135 1.00 29.92 192 THR A C 1
ATOM 1583 O O . THR A 1 192 ? -33.297 -22.809 -0.484 1.00 29.92 192 THR A O 1
ATOM 1586 N N . ASP A 1 193 ? -34.266 -24.683 0.328 1.00 35.44 193 ASP A N 1
ATOM 1587 C CA . ASP A 1 193 ? -33.338 -25.667 -0.219 1.00 35.44 193 ASP A CA 1
ATOM 1588 C C . ASP A 1 193 ? -33.230 -25.555 -1.744 1.00 35.44 193 ASP A C 1
ATOM 1590 O O . ASP A 1 193 ? -34.226 -25.658 -2.462 1.00 35.44 193 ASP A O 1
ATOM 1594 N N . VAL A 1 194 ? -32.004 -25.422 -2.256 1.00 31.91 194 VAL A N 1
ATOM 1595 C CA . VAL A 1 194 ? -31.713 -25.591 -3.685 1.00 31.91 194 VAL A CA 1
ATOM 1596 C C . VAL A 1 194 ? -30.658 -26.686 -3.849 1.00 31.91 194 VAL A C 1
ATOM 1598 O O . VAL A 1 194 ? -29.461 -26.468 -3.709 1.00 31.91 194 VAL A O 1
ATOM 1601 N N . PHE A 1 195 ? -31.194 -27.880 -4.111 1.00 24.39 195 PHE A N 1
ATOM 1602 C CA . PHE A 1 195 ? -30.684 -29.019 -4.881 1.00 24.39 195 PHE A CA 1
ATOM 1603 C C . PHE A 1 195 ? -29.217 -29.464 -4.731 1.00 24.39 195 PHE A C 1
ATOM 1605 O O . PHE A 1 195 ? -28.280 -28.883 -5.274 1.00 24.39 195 PHE A O 1
ATOM 1612 N N . ARG A 1 196 ? -29.072 -30.658 -4.135 1.00 28.98 196 ARG A N 1
ATOM 1613 C CA . ARG A 1 196 ? -27.972 -31.598 -4.393 1.00 28.98 196 ARG A CA 1
ATOM 1614 C C . ARG A 1 196 ? -27.936 -31.988 -5.872 1.00 28.98 196 ARG A C 1
ATOM 1616 O O . ARG A 1 196 ? -28.931 -32.483 -6.395 1.00 28.98 196 ARG A O 1
ATOM 1623 N N . THR A 1 197 ? -26.747 -31.953 -6.463 1.00 27.23 197 THR A N 1
ATOM 1624 C CA . THR A 1 197 ? -26.359 -32.910 -7.506 1.00 27.23 197 THR A CA 1
ATOM 1625 C C . THR A 1 197 ? -24.978 -33.461 -7.179 1.00 27.23 197 THR A C 1
ATOM 1627 O O . THR A 1 197 ? -23.962 -32.807 -7.411 1.00 27.23 197 THR A O 1
ATOM 1630 N N . ASP A 1 198 ? -24.964 -34.670 -6.621 1.00 29.38 198 ASP A N 1
ATOM 1631 C CA . ASP A 1 198 ? -23.809 -35.561 -6.638 1.00 29.38 198 ASP A CA 1
ATOM 1632 C C . ASP A 1 198 ? -23.681 -36.173 -8.038 1.00 29.38 198 ASP A C 1
ATOM 1634 O O . ASP A 1 198 ? -24.605 -36.824 -8.519 1.00 29.38 198 ASP A O 1
ATOM 1638 N N . ALA A 1 199 ? -22.518 -36.017 -8.663 1.00 28.27 199 ALA A N 1
ATOM 1639 C CA . ALA A 1 199 ? -21.961 -37.000 -9.588 1.00 28.27 199 ALA A CA 1
ATOM 1640 C C . ALA A 1 199 ? -20.456 -36.741 -9.698 1.00 28.27 199 ALA A C 1
ATOM 1642 O O . ALA A 1 199 ? -20.006 -35.748 -10.268 1.00 28.27 199 ALA A O 1
ATOM 1643 N N . GLY A 1 200 ? -19.682 -37.611 -9.056 1.00 27.67 200 GLY A N 1
ATOM 1644 C CA . GLY A 1 200 ? -18.238 -37.493 -8.963 1.00 27.67 200 GLY A CA 1
ATOM 1645 C C . GLY A 1 200 ? -17.498 -37.791 -10.265 1.00 27.67 200 GLY A C 1
ATOM 1646 O O . GLY A 1 200 ? -17.982 -38.492 -11.145 1.00 27.67 200 GLY A O 1
ATOM 1647 N N . ASN A 1 201 ? -16.249 -37.332 -10.316 1.00 27.78 201 ASN A N 1
ATOM 1648 C CA . ASN A 1 201 ? -15.129 -38.244 -10.524 1.00 27.78 201 ASN A CA 1
ATOM 1649 C C . ASN A 1 201 ? -13.808 -37.590 -10.100 1.00 27.78 201 ASN A C 1
ATOM 1651 O O . ASN A 1 201 ? -13.435 -36.516 -10.568 1.00 27.78 201 ASN A O 1
ATOM 1655 N N . ARG A 1 202 ? -13.092 -38.272 -9.200 1.00 32.12 202 ARG A N 1
ATOM 1656 C CA . ARG A 1 202 ? -11.668 -38.064 -8.921 1.00 32.12 202 ARG A CA 1
ATOM 1657 C C . ARG A 1 202 ? -10.882 -39.076 -9.742 1.00 32.12 202 ARG A C 1
ATOM 1659 O O . ARG A 1 202 ? -11.088 -40.257 -9.524 1.00 32.12 202 ARG A O 1
ATOM 1666 N N . THR A 1 203 ? -9.955 -38.598 -10.567 1.00 28.42 203 THR A N 1
ATOM 1667 C CA . THR A 1 203 ? -8.665 -39.209 -10.981 1.00 28.42 203 THR A CA 1
ATOM 1668 C C . THR A 1 203 ? -8.103 -38.294 -12.082 1.00 28.42 203 THR A C 1
ATOM 1670 O O . THR A 1 203 ? -8.875 -37.851 -12.918 1.00 28.42 203 THR A O 1
ATOM 1673 N N . ALA A 1 204 ? -6.831 -37.920 -12.201 1.00 26.17 204 ALA A N 1
ATOM 1674 C CA . ALA A 1 204 ? -5.590 -38.355 -11.583 1.00 26.17 204 ALA A CA 1
ATOM 1675 C C . ALA A 1 204 ? -4.543 -37.220 -11.676 1.00 26.17 204 ALA A C 1
ATOM 1677 O O . ALA A 1 204 ? -4.621 -36.335 -12.527 1.00 26.17 204 ALA A O 1
ATOM 1678 N N . LEU A 1 205 ? -3.540 -37.283 -10.802 1.00 38.00 205 LEU A N 1
ATOM 1679 C CA . LEU A 1 205 ? -2.295 -36.521 -10.884 1.00 38.00 205 LEU A CA 1
ATOM 1680 C C . LEU A 1 205 ? -1.478 -36.941 -12.118 1.00 38.00 205 LEU A C 1
ATOM 1682 O O . LEU A 1 205 ? -1.121 -38.108 -12.235 1.00 38.00 205 LEU A O 1
ATOM 1686 N N . SER A 1 206 ? -1.076 -35.985 -12.958 1.00 25.98 206 SER A N 1
ATOM 1687 C CA . SER A 1 206 ? 0.216 -36.018 -13.667 1.00 25.98 206 SER A CA 1
ATOM 1688 C C . SER A 1 206 ? 0.554 -34.618 -14.188 1.00 25.98 206 SER A C 1
ATOM 1690 O O . SER A 1 206 ? -0.319 -33.904 -14.673 1.00 25.98 206 SER A O 1
ATOM 1692 N N . GLY A 1 207 ? 1.801 -34.194 -13.989 1.00 28.42 207 GLY A N 1
ATOM 1693 C CA . GLY A 1 207 ? 2.194 -32.789 -14.000 1.00 28.42 207 GLY A CA 1
ATOM 1694 C C . GLY A 1 207 ? 2.521 -32.148 -15.348 1.00 28.42 207 GLY A C 1
ATOM 1695 O O . GLY A 1 207 ? 2.654 -32.805 -16.373 1.00 28.42 207 GLY A O 1
ATOM 1696 N N . ARG A 1 208 ? 2.748 -30.832 -15.274 1.00 29.12 208 ARG A N 1
ATOM 1697 C CA . ARG A 1 208 ? 3.909 -30.085 -15.799 1.00 29.12 208 ARG A CA 1
ATOM 1698 C C . ARG A 1 208 ? 3.801 -28.646 -15.280 1.00 29.12 208 ARG A C 1
ATOM 1700 O O . ARG A 1 208 ? 2.753 -28.019 -15.377 1.00 29.12 208 ARG A O 1
ATOM 1707 N N . GLY A 1 209 ? 4.863 -28.169 -14.632 1.00 36.06 209 GLY A N 1
ATOM 1708 C CA . GLY A 1 209 ? 4.894 -26.870 -13.962 1.00 36.06 209 GLY A CA 1
ATOM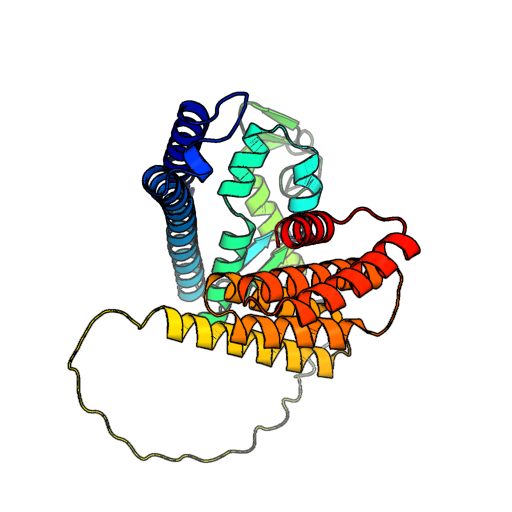 1709 C C . GLY A 1 209 ? 4.865 -25.693 -14.938 1.00 36.06 209 GLY A C 1
ATOM 1710 O O . GLY A 1 209 ? 5.513 -25.744 -15.981 1.00 36.06 209 GLY A O 1
ATOM 1711 N N . GLY A 1 210 ? 4.144 -24.628 -14.567 1.00 31.22 210 GLY A N 1
ATOM 1712 C CA . GLY A 1 210 ? 4.261 -23.326 -15.231 1.00 31.22 210 GLY A CA 1
ATOM 1713 C C . GLY A 1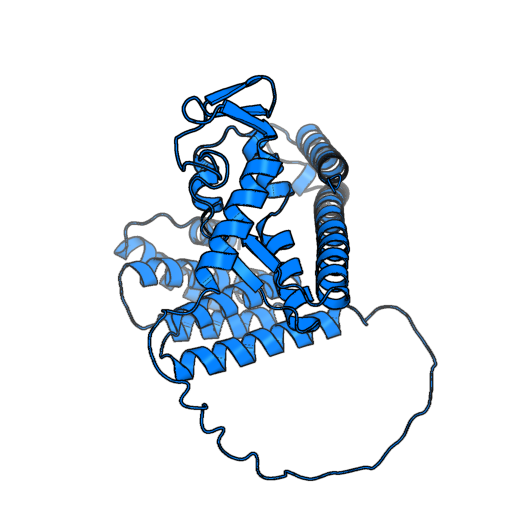 210 ? 3.066 -22.364 -15.175 1.00 31.22 210 GLY A C 1
ATOM 1714 O O . GLY A 1 210 ? 3.303 -21.188 -15.408 1.00 31.22 210 GLY A O 1
ATOM 1715 N N . GLY A 1 211 ? 1.832 -22.797 -14.870 1.00 33.84 211 GLY A N 1
ATOM 1716 C CA . GLY A 1 211 ? 0.628 -21.957 -15.098 1.00 33.84 211 GLY A CA 1
ATOM 1717 C C . GLY A 1 211 ? -0.304 -21.678 -13.907 1.00 33.84 211 GLY A C 1
ATOM 1718 O O . GLY A 1 211 ? -1.207 -20.866 -14.012 1.00 33.84 211 GLY A O 1
ATOM 1719 N N . GLN A 1 212 ? -0.099 -22.295 -12.742 1.00 34.62 212 GLN A N 1
ATOM 1720 C CA . GLN A 1 212 ? -1.146 -22.362 -11.704 1.00 34.62 212 GLN A CA 1
ATOM 1721 C C . GLN A 1 212 ? -1.351 -21.083 -10.863 1.00 34.62 212 GLN A C 1
ATOM 1723 O O . GLN A 1 212 ? -2.266 -21.026 -10.040 1.00 34.62 212 GLN A O 1
ATOM 1728 N N . THR A 1 213 ? -0.462 -20.093 -10.983 1.00 43.19 213 THR A N 1
ATOM 1729 C CA . THR A 1 213 ? -0.504 -18.856 -10.181 1.00 43.19 213 THR A CA 1
ATOM 1730 C C . THR A 1 213 ? -1.277 -17.731 -10.847 1.00 43.19 213 THR A C 1
ATOM 1732 O O . THR A 1 213 ? -1.848 -16.913 -10.129 1.00 43.19 213 THR A O 1
ATOM 1735 N N . ASP A 1 214 ? -1.299 -17.704 -12.179 1.00 47.25 214 ASP A N 1
ATOM 1736 C CA . ASP A 1 214 ? -1.923 -16.627 -12.948 1.00 47.25 214 ASP A CA 1
ATOM 1737 C C . ASP A 1 214 ? -3.428 -16.889 -13.087 1.00 47.25 214 ASP A C 1
ATOM 1739 O O . ASP A 1 214 ? -4.210 -15.985 -12.811 1.00 47.25 214 ASP A O 1
ATOM 1743 N N . ASP A 1 215 ? -3.836 -18.146 -13.306 1.00 52.94 215 ASP A N 1
ATOM 1744 C CA . ASP A 1 215 ? -5.252 -18.556 -13.337 1.00 52.94 215 ASP A CA 1
ATOM 1745 C C . ASP A 1 215 ? -5.972 -18.246 -12.013 1.00 52.94 215 ASP A C 1
ATOM 1747 O O . ASP A 1 215 ? -7.064 -17.687 -11.994 1.00 52.94 215 ASP A O 1
ATOM 1751 N N . LYS A 1 216 ? -5.318 -18.512 -10.872 1.00 60.50 216 LYS A N 1
ATOM 1752 C CA . LYS A 1 216 ? -5.874 -18.184 -9.547 1.00 60.50 216 LYS A CA 1
ATOM 1753 C C . LYS A 1 216 ? -5.973 -16.685 -9.299 1.00 60.50 216 LYS A C 1
ATOM 1755 O O . LYS A 1 216 ? -6.822 -16.253 -8.529 1.00 60.50 216 LYS A O 1
ATOM 1760 N N . PHE A 1 217 ? -5.064 -15.895 -9.863 1.00 59.62 217 PHE A N 1
ATOM 1761 C CA . PHE A 1 217 ? -5.122 -14.442 -9.735 1.00 59.62 217 PHE A CA 1
ATOM 1762 C C . PHE A 1 217 ? -6.222 -13.865 -10.628 1.00 59.62 217 PHE A C 1
ATOM 1764 O O . PHE A 1 217 ? -6.928 -12.949 -10.221 1.00 59.62 217 PHE A O 1
ATOM 1771 N N . GLU A 1 218 ? -6.407 -14.447 -11.807 1.00 67.38 218 GLU A N 1
ATOM 1772 C CA . GLU A 1 218 ? -7.460 -14.110 -12.755 1.00 67.38 218 GLU A CA 1
ATOM 1773 C C . GLU A 1 218 ? -8.858 -14.393 -12.183 1.00 67.38 218 GLU A C 1
ATOM 1775 O O . GLU A 1 218 ? -9.689 -13.488 -12.158 1.00 67.38 218 GLU A O 1
ATOM 1780 N N . GLU A 1 219 ? -9.072 -15.571 -11.585 1.00 70.19 219 GLU A N 1
ATOM 1781 C CA . GLU A 1 219 ? -10.304 -15.904 -10.847 1.00 70.19 219 GLU A CA 1
ATOM 1782 C C . GLU A 1 219 ? -10.614 -14.878 -9.739 1.00 70.19 219 GLU A C 1
ATOM 1784 O O . GLU A 1 219 ? -11.767 -14.502 -9.522 1.00 70.19 219 GLU A O 1
ATOM 1789 N N . ILE A 1 220 ? -9.582 -14.375 -9.050 1.00 69.38 220 ILE A N 1
ATOM 1790 C CA . ILE A 1 220 ? -9.736 -13.356 -8.001 1.00 69.38 220 ILE A CA 1
ATOM 1791 C C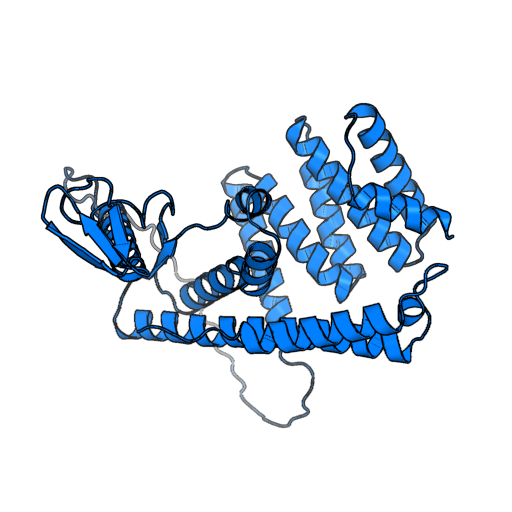 . ILE A 1 220 ? -10.147 -12.006 -8.597 1.00 69.38 220 ILE A C 1
ATOM 1793 O O . ILE A 1 220 ? -11.031 -11.345 -8.054 1.00 69.38 220 ILE A O 1
ATOM 1797 N N . LEU A 1 221 ? -9.524 -11.572 -9.696 1.00 72.75 221 LEU A N 1
ATOM 1798 C CA . LEU A 1 221 ? -9.884 -10.311 -10.352 1.00 72.75 221 LEU A CA 1
ATOM 1799 C C . LEU A 1 221 ? -11.316 -10.351 -10.898 1.00 72.75 221 LEU A C 1
ATOM 1801 O O . LEU A 1 221 ? -12.039 -9.359 -10.791 1.00 72.75 221 LEU A O 1
ATOM 1805 N N . GLU A 1 222 ? -11.743 -11.496 -11.432 1.00 76.62 222 GLU A N 1
ATOM 1806 C CA . GLU A 1 222 ? -13.116 -11.711 -11.890 1.00 76.62 222 GLU A CA 1
ATOM 1807 C C . GLU A 1 222 ? -14.120 -11.679 -10.730 1.00 76.62 222 GLU A C 1
ATOM 1809 O O . GLU A 1 222 ? -15.163 -11.030 -10.847 1.00 76.62 222 GLU A O 1
ATOM 1814 N N . ALA A 1 223 ? -13.785 -12.281 -9.584 1.00 70.81 223 ALA A N 1
ATOM 1815 C CA . ALA A 1 223 ? -14.609 -12.216 -8.377 1.00 70.81 223 ALA A CA 1
ATOM 1816 C C . ALA A 1 223 ? -14.742 -10.778 -7.838 1.00 70.81 223 ALA A C 1
ATOM 1818 O O . ALA A 1 223 ? -15.850 -10.331 -7.535 1.00 70.81 223 ALA A O 1
ATOM 1819 N N . ILE A 1 224 ? -13.638 -10.019 -7.788 1.00 70.56 224 ILE A N 1
ATOM 1820 C CA . ILE A 1 224 ? -13.640 -8.602 -7.384 1.00 70.56 224 ILE A CA 1
ATOM 1821 C C . ILE A 1 224 ? -14.514 -7.773 -8.332 1.00 70.56 224 ILE A C 1
ATOM 1823 O O . ILE A 1 224 ? -15.310 -6.949 -7.879 1.00 70.56 224 ILE A O 1
ATOM 1827 N N . TYR A 1 225 ? -14.393 -7.993 -9.645 1.00 78.56 225 TYR A N 1
ATOM 1828 C CA . TYR A 1 225 ? -15.220 -7.311 -10.638 1.00 78.56 225 TYR A CA 1
ATOM 1829 C C . TYR A 1 225 ? -16.710 -7.620 -10.441 1.00 78.56 225 TYR A C 1
ATOM 1831 O O . TYR A 1 225 ? -17.525 -6.695 -10.412 1.00 78.56 225 TYR A O 1
ATOM 1839 N N . ALA A 1 226 ? -17.070 -8.896 -10.276 1.00 77.19 226 ALA A N 1
ATOM 1840 C CA . ALA A 1 226 ? -18.454 -9.325 -10.090 1.00 77.19 226 ALA A CA 1
ATOM 1841 C C . ALA A 1 226 ? -19.077 -8.717 -8.824 1.00 77.19 226 ALA A C 1
ATOM 1843 O O . ALA A 1 226 ? -20.185 -8.176 -8.872 1.00 77.19 226 ALA A O 1
ATOM 1844 N N . GLU A 1 227 ? -18.341 -8.729 -7.715 1.00 75.62 227 GLU A N 1
ATOM 1845 C CA . GLU A 1 227 ? -18.806 -8.193 -6.437 1.00 75.62 227 GLU A CA 1
ATOM 1846 C C . GLU A 1 227 ? -18.935 -6.662 -6.465 1.00 75.62 227 GLU A C 1
ATOM 1848 O O . GLU A 1 227 ? -19.942 -6.108 -6.016 1.00 75.62 227 GLU A O 1
ATOM 1853 N N . ALA A 1 228 ? -17.968 -5.954 -7.060 1.00 71.81 228 ALA A N 1
ATOM 1854 C CA . ALA A 1 228 ? -18.042 -4.503 -7.228 1.00 71.81 228 ALA A CA 1
ATOM 1855 C C . ALA A 1 228 ? -19.206 -4.085 -8.151 1.00 71.81 228 ALA A C 1
ATOM 1857 O O . ALA A 1 228 ? -19.882 -3.081 -7.897 1.00 71.81 228 ALA A O 1
ATOM 1858 N N . LYS A 1 229 ? -19.489 -4.872 -9.198 1.00 83.19 229 LYS A N 1
ATOM 1859 C CA . LYS A 1 229 ? -20.634 -4.663 -10.098 1.00 83.19 229 LYS A CA 1
ATOM 1860 C C . LYS A 1 229 ? -21.971 -4.911 -9.398 1.00 83.19 229 LYS A C 1
ATOM 1862 O O . LYS A 1 229 ? -22.925 -4.170 -9.620 1.00 83.19 229 LYS A O 1
ATOM 1867 N N . ARG A 1 230 ? -22.047 -5.922 -8.530 1.00 82.81 230 ARG A N 1
ATOM 1868 C CA . ARG A 1 230 ? -23.239 -6.217 -7.724 1.00 82.81 230 ARG A CA 1
ATOM 1869 C C . ARG A 1 230 ? -23.524 -5.089 -6.727 1.00 82.81 230 ARG A C 1
ATOM 1871 O O . ARG A 1 230 ? -24.596 -4.493 -6.770 1.00 82.81 230 ARG A O 1
ATOM 1878 N N . LYS A 1 231 ? -22.528 -4.716 -5.917 1.00 73.44 231 LYS A N 1
ATOM 1879 C CA . LYS A 1 231 ? -22.651 -3.650 -4.907 1.00 73.44 231 LYS A CA 1
ATOM 1880 C C . LYS A 1 231 ? -22.964 -2.277 -5.502 1.00 73.44 231 LYS A C 1
ATOM 1882 O O . LYS A 1 231 ? -23.704 -1.504 -4.900 1.00 73.44 231 LYS A O 1
ATOM 1887 N N . SER A 1 232 ? -22.422 -1.950 -6.678 1.00 78.19 232 SER A N 1
ATOM 1888 C CA . SER A 1 232 ? -22.745 -0.677 -7.343 1.00 78.19 232 SER A CA 1
ATOM 1889 C C . SER A 1 232 ? -24.191 -0.607 -7.829 1.00 78.19 232 SER A C 1
ATOM 1891 O O . SER A 1 232 ? -24.783 0.467 -7.765 1.00 78.19 232 SER A O 1
ATOM 1893 N N . ARG A 1 233 ? -24.786 -1.734 -8.244 1.00 80.56 233 ARG A N 1
ATOM 1894 C CA . ARG A 1 233 ? -26.213 -1.809 -8.600 1.00 80.56 233 ARG A CA 1
ATOM 1895 C C . ARG A 1 233 ? -27.126 -1.686 -7.382 1.00 80.56 233 ARG A C 1
ATOM 1897 O O . ARG A 1 233 ? -28.158 -1.038 -7.479 1.00 80.56 233 ARG A O 1
ATOM 1904 N N . GLU A 1 234 ? -26.730 -2.268 -6.253 1.00 75.88 234 GLU A N 1
ATOM 1905 C CA . GLU A 1 234 ? -27.483 -2.205 -4.991 1.00 75.88 234 GLU A CA 1
ATOM 1906 C C . GLU A 1 234 ? -27.465 -0.801 -4.376 1.00 75.88 234 GLU A C 1
ATOM 1908 O O . GLU A 1 234 ? -28.498 -0.292 -3.955 1.00 75.88 234 GLU A O 1
ATOM 1913 N N . ASN A 1 235 ? -26.299 -0.149 -4.377 1.00 75.38 235 ASN A N 1
ATOM 1914 C CA . ASN A 1 235 ? -26.099 1.125 -3.683 1.00 75.38 235 ASN A CA 1
ATOM 1915 C C . ASN A 1 235 ? -26.154 2.350 -4.614 1.00 75.38 235 ASN A C 1
ATOM 1917 O O . ASN A 1 235 ? -25.952 3.475 -4.160 1.00 75.38 235 ASN A O 1
ATOM 1921 N N . GLY A 1 236 ? -26.316 2.151 -5.927 1.00 70.31 236 GLY A N 1
ATOM 1922 C CA . GLY A 1 236 ? -26.269 3.210 -6.947 1.00 70.31 236 GLY A CA 1
ATOM 1923 C C . GLY A 1 236 ? -24.908 3.910 -7.102 1.00 70.31 236 GLY A C 1
ATOM 1924 O O . GLY A 1 236 ? -24.793 4.888 -7.841 1.00 70.31 236 GLY A O 1
ATOM 1925 N N . ASN A 1 237 ? -23.859 3.442 -6.414 1.00 69.12 237 ASN A N 1
ATOM 1926 C CA . ASN A 1 237 ? -22.539 4.071 -6.402 1.00 69.12 237 ASN A CA 1
ATOM 1927 C C . ASN A 1 237 ? -21.600 3.430 -7.436 1.00 69.12 237 ASN A C 1
ATOM 1929 O O . ASN A 1 237 ? -20.816 2.525 -7.137 1.00 69.12 237 ASN A O 1
ATOM 1933 N N . TYR A 1 238 ? -21.668 3.933 -8.666 1.00 75.50 238 TYR A N 1
ATOM 1934 C CA . TYR A 1 238 ? -20.858 3.465 -9.794 1.00 75.50 238 TYR A CA 1
ATOM 1935 C C . TYR A 1 238 ? -19.399 3.949 -9.766 1.00 75.50 238 TYR A C 1
ATOM 1937 O O . TYR A 1 238 ? -18.562 3.417 -10.493 1.00 75.50 238 TYR A O 1
ATOM 1945 N N . GLU A 1 239 ? -19.052 4.906 -8.901 1.00 75.62 239 GLU A N 1
ATOM 1946 C CA . GLU A 1 239 ? -17.692 5.454 -8.826 1.00 75.62 239 GLU A CA 1
ATOM 1947 C C . GLU A 1 239 ? -16.705 4.462 -8.193 1.00 75.62 239 GLU A C 1
ATOM 1949 O O . GLU A 1 239 ? -15.553 4.342 -8.628 1.00 75.62 239 GLU A O 1
ATOM 1954 N N . LEU A 1 240 ? -17.164 3.699 -7.196 1.00 70.75 240 LEU A N 1
ATOM 1955 C CA . LEU A 1 240 ? -16.366 2.633 -6.592 1.00 70.75 240 LEU A CA 1
ATOM 1956 C C . LEU A 1 240 ? -16.101 1.510 -7.609 1.00 70.75 240 LEU A C 1
ATOM 1958 O O . LEU A 1 240 ? -14.979 1.017 -7.724 1.00 70.75 240 LEU A O 1
ATOM 1962 N N . PHE A 1 241 ? -17.117 1.169 -8.408 1.00 78.31 241 PHE A N 1
ATOM 1963 C CA . PHE A 1 241 ? -17.016 0.172 -9.473 1.00 78.31 241 PHE A CA 1
ATOM 1964 C C . PHE A 1 241 ? -16.086 0.624 -10.608 1.00 78.31 241 PHE A C 1
ATOM 1966 O O . PHE A 1 241 ? -15.220 -0.143 -11.033 1.00 78.31 241 PHE A O 1
ATOM 1973 N N . ALA A 1 242 ? -16.169 1.890 -11.027 1.00 76.50 242 ALA A N 1
ATOM 1974 C CA . ALA A 1 242 ? -15.246 2.474 -12.000 1.00 76.50 242 ALA A CA 1
ATOM 1975 C C . ALA A 1 242 ? -13.794 2.495 -11.484 1.00 76.50 242 ALA A C 1
ATOM 1977 O O . ALA A 1 242 ? -12.850 2.297 -12.246 1.00 76.50 242 ALA A O 1
ATOM 1978 N N . THR A 1 243 ? -13.587 2.697 -10.181 1.00 78.88 243 THR A N 1
ATOM 1979 C CA . THR A 1 243 ? -12.245 2.637 -9.580 1.00 78.88 243 THR A CA 1
ATOM 1980 C C . THR A 1 243 ? -11.691 1.211 -9.589 1.00 78.88 243 THR A C 1
ATOM 1982 O O . THR A 1 243 ? -10.552 1.011 -10.006 1.00 78.88 243 THR A O 1
ATOM 1985 N N . ALA A 1 244 ? -12.502 0.213 -9.227 1.00 77.38 244 ALA A N 1
ATOM 1986 C CA . ALA A 1 244 ? -12.110 -1.194 -9.306 1.00 77.38 244 ALA A CA 1
ATOM 1987 C C . ALA A 1 244 ? -11.755 -1.610 -10.745 1.00 77.38 244 ALA A C 1
ATOM 1989 O O . ALA A 1 244 ? -10.706 -2.209 -10.974 1.00 77.38 244 ALA A O 1
ATOM 1990 N N . CYS A 1 245 ? -12.568 -1.220 -11.733 1.00 77.19 245 CYS A N 1
ATOM 1991 C CA . CYS A 1 245 ? -12.292 -1.508 -13.142 1.00 77.19 245 CYS A CA 1
ATOM 1992 C C . CYS A 1 245 ? -11.001 -0.835 -13.640 1.00 77.19 245 CYS A C 1
ATOM 1994 O O . CYS A 1 245 ? -10.271 -1.433 -14.427 1.00 77.19 245 CYS A O 1
ATOM 1996 N N . LEU A 1 246 ? -10.670 0.371 -13.162 1.00 78.38 246 LEU A N 1
ATOM 1997 C CA . LEU A 1 246 ? -9.424 1.055 -13.528 1.00 78.38 246 LEU A CA 1
ATOM 1998 C C . LEU A 1 246 ? -8.186 0.309 -13.000 1.00 78.38 246 LEU A C 1
ATOM 2000 O O . LEU A 1 246 ? -7.198 0.163 -13.722 1.00 78.38 246 LEU A O 1
ATOM 2004 N N . GLU A 1 247 ? -8.240 -0.174 -11.758 1.00 79.19 247 GLU A N 1
ATOM 2005 C CA . GLU A 1 247 ? -7.152 -0.938 -11.132 1.00 79.19 247 GLU A CA 1
ATOM 2006 C C . GLU A 1 247 ? -6.965 -2.302 -11.821 1.00 79.19 247 GLU A C 1
ATOM 2008 O O . GLU A 1 247 ? -5.843 -2.669 -12.181 1.00 79.19 247 GLU A O 1
ATOM 2013 N N . ILE A 1 248 ? -8.067 -3.012 -12.102 1.00 78.31 248 ILE A N 1
ATOM 2014 C CA . ILE A 1 248 ? -8.052 -4.281 -12.849 1.00 78.31 248 ILE A CA 1
ATOM 2015 C C . ILE A 1 248 ? -7.512 -4.057 -14.270 1.00 78.31 248 ILE A C 1
ATOM 2017 O O . ILE A 1 248 ? -6.613 -4.766 -14.721 1.00 78.31 248 ILE A O 1
ATOM 2021 N N . GLY A 1 249 ? -7.998 -3.027 -14.969 1.00 74.94 249 GLY A N 1
ATOM 2022 C CA . GLY A 1 249 ? -7.514 -2.656 -16.297 1.00 74.94 249 GLY A CA 1
ATOM 2023 C C . GLY A 1 249 ? -6.016 -2.356 -16.298 1.00 74.94 249 GLY A C 1
ATOM 2024 O O . GLY A 1 249 ? -5.287 -2.882 -17.136 1.00 74.94 249 GLY A O 1
ATOM 2025 N N . SER A 1 250 ? -5.531 -1.596 -15.312 1.00 74.69 250 SER A N 1
ATOM 2026 C CA . SER A 1 250 ? -4.110 -1.253 -15.161 1.00 74.69 250 SER A CA 1
ATOM 2027 C C . SER A 1 250 ? -3.220 -2.475 -14.936 1.00 74.69 250 SER A C 1
ATOM 2029 O O . SER A 1 250 ? -2.115 -2.531 -15.476 1.00 74.69 250 SER A O 1
ATOM 2031 N N . TYR A 1 251 ? -3.701 -3.481 -14.202 1.00 77.69 251 TYR A N 1
ATOM 2032 C CA . TYR A 1 251 ? -3.008 -4.763 -14.074 1.00 77.69 251 TYR A CA 1
ATOM 2033 C C . TYR A 1 251 ? -2.866 -5.465 -15.434 1.00 77.69 251 TYR A C 1
ATOM 2035 O O . TYR A 1 251 ? -1.780 -5.927 -15.796 1.00 77.69 251 TYR A O 1
ATOM 2043 N N . TYR A 1 252 ? -3.935 -5.496 -16.228 1.00 73.88 252 TYR A N 1
ATOM 2044 C CA . TYR A 1 252 ? -3.915 -6.132 -17.542 1.00 73.88 252 TYR A CA 1
ATOM 2045 C C . TYR A 1 252 ? -3.099 -5.359 -18.588 1.00 73.88 252 TYR A C 1
ATOM 2047 O O . TYR A 1 252 ? -2.589 -5.979 -19.519 1.00 73.88 252 TYR A O 1
ATOM 2055 N N . ILE A 1 253 ? -2.858 -4.050 -18.420 1.00 69.00 253 ILE A N 1
ATOM 2056 C CA . ILE A 1 253 ? -1.958 -3.274 -19.300 1.00 69.00 253 ILE A CA 1
ATOM 2057 C C . ILE A 1 253 ? -0.540 -3.876 -19.343 1.00 69.00 253 ILE A C 1
ATOM 2059 O O . ILE A 1 253 ? 0.183 -3.677 -20.319 1.00 69.00 253 ILE A O 1
ATOM 2063 N N . GLU A 1 254 ? -0.090 -4.586 -18.309 1.00 62.88 254 GLU A N 1
ATOM 2064 C CA . GLU A 1 254 ? 1.238 -5.217 -18.312 1.00 62.88 254 GLU A CA 1
ATOM 2065 C C . GLU A 1 254 ? 1.226 -6.677 -18.799 1.00 62.88 254 GLU A C 1
ATOM 2067 O O . GLU A 1 254 ? 2.296 -7.192 -19.129 1.00 62.88 254 GLU A O 1
ATOM 2072 N N . ASN A 1 255 ? 0.052 -7.318 -18.888 1.00 63.88 255 ASN A N 1
ATOM 2073 C CA . ASN A 1 255 ? -0.075 -8.776 -19.024 1.00 63.88 255 ASN A CA 1
ATOM 2074 C C . ASN A 1 255 ? -0.951 -9.224 -20.213 1.00 63.88 255 ASN A C 1
ATOM 2076 O O . ASN A 1 255 ? -0.530 -10.089 -20.977 1.00 63.88 255 ASN A O 1
ATOM 2080 N N . ASP A 1 256 ? -2.128 -8.620 -20.408 1.00 72.75 256 ASP A N 1
ATOM 2081 C CA . ASP A 1 256 ? -3.054 -8.915 -21.510 1.00 72.75 256 ASP A CA 1
ATOM 2082 C C . ASP A 1 256 ? -3.815 -7.649 -21.936 1.00 72.75 256 ASP A C 1
ATOM 2084 O O . ASP A 1 256 ? -4.814 -7.231 -21.345 1.00 72.75 256 ASP A O 1
ATOM 2088 N N . TYR A 1 257 ? -3.343 -7.040 -23.020 1.00 67.62 257 TYR A N 1
ATOM 2089 C CA . TYR A 1 257 ? -3.881 -5.786 -23.531 1.00 67.62 257 TYR A CA 1
ATOM 2090 C C . TYR A 1 257 ? -5.351 -5.862 -23.977 1.00 67.62 257 TYR A C 1
ATOM 2092 O O . TYR A 1 257 ? -6.035 -4.841 -23.935 1.00 67.62 257 TYR A O 1
ATOM 2100 N N . LYS A 1 258 ? -5.854 -7.035 -24.392 1.00 69.44 258 LYS A N 1
ATOM 2101 C CA . LYS A 1 258 ? -7.258 -7.186 -24.819 1.00 69.44 258 LYS A CA 1
ATOM 2102 C C . LYS A 1 258 ? -8.197 -7.184 -23.617 1.00 69.44 258 LYS A C 1
ATOM 2104 O O . LYS A 1 258 ? -9.259 -6.568 -23.666 1.00 69.44 258 LYS A O 1
ATOM 2109 N N . LYS A 1 259 ? -7.789 -7.821 -22.515 1.00 74.75 259 LYS A N 1
ATOM 2110 C CA . LYS A 1 259 ? -8.534 -7.765 -21.248 1.00 74.75 259 LYS A CA 1
ATOM 2111 C C . LYS A 1 259 ? -8.497 -6.359 -20.652 1.00 74.75 259 LYS A C 1
ATOM 2113 O O . LYS A 1 259 ? -9.529 -5.868 -20.206 1.00 74.75 259 LYS A O 1
ATOM 2118 N N . ALA A 1 260 ? -7.352 -5.676 -20.729 1.00 72.94 260 ALA A N 1
ATOM 2119 C CA . ALA A 1 260 ? -7.226 -4.285 -20.289 1.00 72.94 260 ALA A CA 1
ATOM 2120 C C . ALA A 1 260 ? -8.220 -3.353 -21.002 1.00 72.94 260 ALA A C 1
ATOM 2122 O O . ALA A 1 260 ? -8.838 -2.511 -20.354 1.00 72.94 260 ALA A O 1
ATOM 2123 N N . GLU A 1 261 ? -8.402 -3.531 -22.316 1.00 71.75 261 GLU A N 1
ATOM 2124 C CA . GLU A 1 261 ? -9.333 -2.730 -23.118 1.00 71.75 261 GLU A CA 1
ATOM 2125 C C . GLU A 1 261 ? -10.766 -2.836 -22.589 1.00 71.75 261 GLU A C 1
ATOM 2127 O O . GLU A 1 261 ? -11.403 -1.808 -22.378 1.00 71.75 261 GLU A O 1
ATOM 2132 N N . LYS A 1 262 ? -11.240 -4.054 -22.288 1.00 80.25 262 LYS A N 1
ATOM 2133 C CA . LYS A 1 262 ? -12.585 -4.293 -21.740 1.00 80.25 262 LYS A CA 1
ATOM 2134 C C . LYS A 1 262 ? -12.842 -3.471 -20.474 1.00 80.25 262 LYS A C 1
ATOM 2136 O O . LYS A 1 262 ? -13.851 -2.781 -20.381 1.00 80.25 262 LYS A O 1
ATOM 2141 N N . PHE A 1 263 ? -11.928 -3.528 -19.505 1.00 78.12 263 PHE A N 1
ATOM 2142 C CA . PHE A 1 263 ? -12.121 -2.848 -18.221 1.00 78.12 263 PHE A CA 1
ATOM 2143 C C . PHE A 1 263 ? -11.988 -1.331 -18.334 1.00 78.12 263 PHE A C 1
ATOM 2145 O O . PHE A 1 263 ? -12.776 -0.606 -17.736 1.00 78.12 263 PHE A O 1
ATOM 2152 N N . LEU A 1 264 ? -11.028 -0.834 -19.117 1.00 75.00 264 LEU A N 1
ATOM 2153 C CA . LEU A 1 264 ? -10.858 0.606 -19.316 1.00 75.00 264 LEU A CA 1
ATOM 2154 C C . LEU A 1 264 ? -12.016 1.224 -20.116 1.00 75.00 264 LEU A C 1
ATOM 2156 O O . LEU A 1 264 ? -12.379 2.371 -19.859 1.00 75.00 264 LEU A O 1
ATOM 2160 N N . TYR A 1 265 ? -12.614 0.472 -21.044 1.00 68.69 265 TYR A N 1
ATOM 2161 C CA . TYR A 1 265 ? -13.813 0.903 -21.762 1.00 68.69 265 TYR A CA 1
ATOM 2162 C C . TYR A 1 265 ? -15.036 0.964 -20.836 1.00 68.69 265 TYR A C 1
ATOM 2164 O O . TYR A 1 265 ? -15.756 1.956 -20.851 1.00 68.69 265 TYR A O 1
ATOM 2172 N N . GLU A 1 266 ? -15.216 -0.014 -19.942 1.00 78.56 266 GLU A N 1
ATOM 2173 C CA . GLU A 1 266 ? -16.292 0.041 -18.939 1.00 78.56 266 GLU A CA 1
ATOM 2174 C C . GLU A 1 266 ? -16.129 1.255 -18.002 1.00 78.56 266 GLU A C 1
ATOM 2176 O O . GLU A 1 266 ? -17.100 1.936 -17.685 1.00 78.56 266 GLU A O 1
ATOM 2181 N N . VAL A 1 267 ? -14.897 1.607 -17.607 1.00 76.44 267 VAL A N 1
ATOM 2182 C CA . VAL A 1 267 ? -14.637 2.841 -16.835 1.00 76.44 267 VAL A CA 1
ATOM 2183 C C . VAL A 1 267 ? -15.061 4.093 -17.601 1.00 76.44 267 VAL A C 1
ATOM 2185 O O . VAL A 1 267 ? -15.603 5.021 -16.996 1.00 76.44 267 VAL A O 1
ATOM 2188 N N . TYR A 1 268 ? -14.795 4.134 -18.908 1.00 69.56 268 TYR A N 1
ATOM 2189 C CA . TYR A 1 268 ? -15.193 5.242 -19.773 1.00 69.56 268 TYR A CA 1
ATOM 2190 C C . TYR A 1 268 ? -16.719 5.394 -19.824 1.00 69.56 268 TYR A C 1
ATOM 2192 O O . TYR A 1 268 ? -17.214 6.504 -19.633 1.00 69.56 268 TYR A O 1
ATOM 2200 N N . GLU A 1 269 ? -17.461 4.296 -19.991 1.00 72.38 269 GLU A N 1
ATOM 2201 C CA . GLU A 1 269 ? -18.930 4.313 -20.007 1.00 72.38 269 GLU A CA 1
ATOM 2202 C C . GLU A 1 269 ? -19.523 4.745 -18.658 1.00 72.38 269 GLU A C 1
ATOM 2204 O O . GLU A 1 269 ? -20.397 5.611 -18.606 1.00 72.38 269 GLU A O 1
ATOM 2209 N N . LEU A 1 270 ? -19.004 4.210 -17.548 1.00 70.12 270 LEU A N 1
ATOM 2210 C CA . LEU A 1 270 ? -19.500 4.505 -16.197 1.00 70.12 270 LEU A CA 1
ATOM 2211 C C . LEU A 1 270 ? -19.281 5.962 -15.771 1.00 70.12 270 LEU A C 1
ATOM 2213 O O . LEU A 1 270 ? -20.057 6.503 -14.984 1.00 70.12 270 LEU A O 1
ATOM 2217 N N . ARG A 1 271 ? -18.215 6.601 -16.264 1.00 75.19 271 ARG A N 1
ATOM 2218 C CA . ARG A 1 271 ? -17.853 7.989 -15.927 1.00 75.19 271 ARG A CA 1
ATOM 2219 C C . ARG A 1 271 ? -18.428 9.024 -16.897 1.00 75.19 271 ARG A C 1
ATOM 2221 O O . ARG A 1 271 ? -18.170 10.211 -16.716 1.00 75.19 271 ARG A O 1
ATOM 2228 N N . GLY A 1 272 ? -19.235 8.605 -17.873 1.00 61.94 272 GLY A N 1
ATOM 2229 C CA . GLY A 1 272 ? -19.887 9.478 -18.856 1.00 61.94 272 GLY A CA 1
ATOM 2230 C C . GLY A 1 272 ? -20.985 10.406 -18.307 1.00 61.94 272 GLY A C 1
ATOM 2231 O O . GLY A 1 272 ? -21.602 11.120 -19.090 1.00 61.94 272 GLY A O 1
ATOM 2232 N N . ILE A 1 273 ? -21.238 10.421 -16.990 1.00 53.72 273 ILE A N 1
ATOM 2233 C CA . ILE A 1 273 ? -22.262 11.254 -16.335 1.00 53.72 273 ILE A CA 1
ATOM 2234 C C . ILE A 1 273 ? -21.568 12.270 -15.408 1.00 53.72 273 ILE A C 1
ATOM 2236 O O . ILE A 1 273 ? -20.897 11.895 -14.442 1.00 53.72 273 ILE A O 1
ATOM 2240 N N . LEU A 1 274 ? -21.692 13.558 -15.749 1.00 53.72 274 LEU A N 1
ATOM 2241 C CA . LEU A 1 274 ? -20.730 14.612 -15.400 1.00 53.72 274 LEU A CA 1
ATOM 2242 C C . LEU A 1 274 ? -20.973 15.303 -14.039 1.00 53.72 274 LEU A C 1
ATOM 2244 O O . LEU A 1 274 ? -22.027 15.886 -13.804 1.00 53.72 274 LEU A O 1
ATOM 2248 N N . ASP A 1 275 ? -19.920 15.318 -13.208 1.00 59.75 275 ASP A N 1
ATOM 2249 C CA . ASP A 1 275 ? -19.554 16.411 -12.290 1.00 59.75 275 ASP A CA 1
ATOM 2250 C C . ASP A 1 275 ? -18.077 16.808 -12.559 1.00 59.75 275 ASP A C 1
ATOM 2252 O O . ASP A 1 275 ? -17.317 16.035 -13.155 1.00 59.75 275 ASP A O 1
ATOM 2256 N N . GLU A 1 276 ? -17.643 18.002 -12.138 1.00 57.44 276 GLU A N 1
ATOM 2257 C CA . GLU A 1 276 ? -16.294 18.540 -12.417 1.00 57.44 276 GLU A CA 1
ATOM 2258 C C . GLU A 1 276 ? -15.151 17.694 -11.805 1.00 57.44 276 GLU A C 1
ATOM 2260 O O . GLU A 1 276 ? -14.063 17.568 -12.377 1.00 57.44 276 GLU A O 1
ATOM 2265 N N . LYS A 1 277 ? -15.389 17.032 -10.661 1.00 64.50 277 LYS A N 1
ATOM 2266 C CA . LYS A 1 277 ? -14.409 16.129 -10.023 1.00 64.50 277 LYS A CA 1
ATOM 2267 C C . LYS A 1 277 ? -14.259 14.818 -10.800 1.00 64.50 277 LYS A C 1
ATOM 2269 O O . LYS A 1 277 ? -13.155 14.268 -10.863 1.00 64.50 277 LYS A O 1
ATOM 2274 N N . ARG A 1 278 ? -15.338 14.315 -11.398 1.00 67.00 278 ARG A N 1
ATOM 2275 C CA . ARG A 1 278 ? -15.365 13.104 -12.230 1.00 67.00 278 ARG A CA 1
ATOM 2276 C C . ARG A 1 278 ? -14.718 13.342 -13.589 1.00 67.00 278 ARG A C 1
ATOM 2278 O O . ARG A 1 278 ? -14.076 12.427 -14.102 1.00 67.00 278 ARG A O 1
ATOM 2285 N N . ALA A 1 279 ? -14.762 14.569 -14.110 1.00 67.56 279 ALA A N 1
ATOM 2286 C CA . ALA A 1 279 ? -14.132 14.934 -15.379 1.00 67.56 279 ALA A CA 1
ATOM 2287 C C . ALA A 1 279 ? -12.604 14.699 -15.381 1.00 67.56 279 ALA A C 1
ATOM 2289 O O . ALA A 1 279 ? -12.069 14.119 -16.325 1.00 67.56 279 ALA A O 1
ATOM 2290 N N . LYS A 1 280 ? -11.897 15.012 -14.283 1.00 77.62 280 LYS A N 1
ATOM 2291 C CA . LYS A 1 280 ? -10.452 14.712 -14.143 1.00 77.62 280 LYS A CA 1
ATOM 2292 C C . LYS A 1 280 ? -10.152 13.210 -14.142 1.00 77.62 280 LYS A C 1
ATOM 2294 O O . LYS A 1 280 ? -9.158 12.759 -14.708 1.00 77.62 280 LYS A O 1
ATOM 2299 N N . LYS A 1 281 ? -11.015 12.409 -13.513 1.00 77.81 281 LYS A N 1
ATOM 2300 C CA . LYS A 1 281 ? -10.858 10.947 -13.474 1.00 77.81 281 LYS A CA 1
ATOM 2301 C C . LYS A 1 281 ? -11.168 10.312 -14.829 1.00 77.81 281 LYS A C 1
ATOM 2303 O O . LYS A 1 281 ? -10.490 9.363 -15.228 1.00 77.81 281 LYS A O 1
ATOM 2308 N N . LEU A 1 282 ? -12.165 10.839 -15.537 1.00 78.06 282 LEU A N 1
ATOM 2309 C CA . LEU A 1 282 ? -12.491 10.461 -16.909 1.00 78.06 282 LEU A CA 1
ATOM 2310 C C . LEU A 1 282 ? -11.322 10.781 -17.853 1.00 78.06 282 LEU A C 1
ATOM 2312 O O . LEU A 1 282 ? -10.895 9.889 -18.583 1.00 78.06 282 LEU A O 1
ATOM 2316 N N . LEU A 1 283 ? -10.724 11.973 -17.746 1.00 83.06 283 LEU A N 1
ATOM 2317 C CA . LEU A 1 283 ? -9.522 12.360 -18.495 1.00 83.06 283 LEU A CA 1
ATOM 2318 C C . LEU A 1 283 ? -8.386 11.339 -18.325 1.00 83.06 283 LEU A C 1
ATOM 2320 O O . LEU A 1 283 ? -7.888 10.799 -19.312 1.00 83.06 283 LEU A O 1
ATOM 2324 N N . ASN A 1 284 ? -8.029 11.002 -17.081 1.00 84.56 284 ASN A N 1
ATOM 2325 C CA . ASN A 1 284 ? -6.987 10.005 -16.815 1.00 84.56 284 ASN A CA 1
ATOM 2326 C C . ASN A 1 284 ? -7.348 8.617 -17.389 1.00 84.56 284 ASN A C 1
ATOM 2328 O O . ASN A 1 284 ? -6.478 7.868 -17.830 1.00 84.56 284 ASN A O 1
ATOM 2332 N N . SER A 1 285 ? -8.634 8.260 -17.421 1.00 79.94 285 SER A N 1
ATOM 2333 C CA . SER A 1 285 ? -9.096 6.982 -17.986 1.00 79.94 285 SER A CA 1
ATOM 2334 C C . SER A 1 285 ? -8.933 6.951 -19.509 1.00 79.94 285 SER A C 1
ATOM 2336 O O . SER A 1 285 ? -8.389 5.989 -20.050 1.00 79.94 285 SER A O 1
ATOM 2338 N N . ILE A 1 286 ? -9.325 8.031 -20.194 1.00 82.56 286 ILE A N 1
ATOM 2339 C CA . ILE A 1 286 ? -9.173 8.188 -21.648 1.00 82.56 286 ILE A CA 1
ATOM 2340 C C . ILE A 1 286 ? -7.690 8.205 -22.035 1.00 82.56 286 ILE A C 1
ATOM 2342 O O . ILE A 1 286 ? -7.295 7.540 -22.994 1.00 82.56 286 ILE A O 1
ATOM 2346 N N . ALA A 1 287 ? -6.848 8.896 -21.261 1.00 87.25 287 ALA A N 1
ATOM 2347 C CA . ALA A 1 287 ? -5.407 8.924 -21.490 1.00 87.25 287 ALA A CA 1
ATOM 2348 C C . ALA A 1 287 ? -4.780 7.521 -21.365 1.00 87.25 287 ALA A C 1
ATOM 2350 O O . ALA A 1 287 ? -4.006 7.108 -22.230 1.00 87.25 287 ALA A O 1
ATOM 2351 N N . ASN A 1 288 ? -5.170 6.742 -20.349 1.00 84.88 288 ASN A N 1
ATOM 2352 C CA . ASN A 1 288 ? -4.728 5.351 -20.195 1.00 84.88 288 ASN A CA 1
ATOM 2353 C C . ASN A 1 288 ? -5.204 4.444 -21.345 1.00 84.88 288 ASN A C 1
ATOM 2355 O O . ASN A 1 288 ? -4.430 3.610 -21.823 1.00 84.88 288 ASN A O 1
ATOM 2359 N N . LEU A 1 289 ? -6.434 4.632 -21.838 1.00 80.69 289 LEU A N 1
ATOM 2360 C CA . LEU A 1 289 ? -6.960 3.919 -23.008 1.00 80.69 289 LEU A CA 1
ATOM 2361 C C . LEU A 1 289 ? -6.151 4.251 -24.277 1.00 80.69 289 LEU A C 1
ATOM 2363 O O . LEU A 1 289 ? -5.771 3.358 -25.034 1.00 80.69 289 LEU A O 1
ATOM 2367 N N . GLY A 1 290 ? -5.806 5.526 -24.480 1.00 85.12 290 GLY A N 1
ATOM 2368 C CA . GLY A 1 290 ? -4.946 5.956 -25.585 1.00 85.12 290 GLY A CA 1
ATOM 2369 C C . GLY A 1 290 ? -3.545 5.340 -25.515 1.00 85.12 290 GLY A C 1
ATOM 2370 O O . GLY A 1 290 ? -3.032 4.840 -26.519 1.00 85.12 290 GLY A O 1
ATOM 2371 N N . LEU A 1 291 ? -2.939 5.292 -24.320 1.00 85.31 291 LEU A N 1
ATOM 2372 C CA . LEU A 1 291 ? -1.642 4.639 -24.105 1.00 85.31 291 LEU A CA 1
ATOM 2373 C C . LEU A 1 291 ? -1.705 3.141 -24.434 1.00 85.31 291 LEU A C 1
ATOM 2375 O O . LEU A 1 291 ? -0.777 2.598 -25.042 1.00 85.31 291 LEU A O 1
ATOM 2379 N N . LEU A 1 292 ? -2.801 2.477 -24.058 1.00 79.88 292 LEU A N 1
ATOM 2380 C CA . LEU A 1 292 ? -3.058 1.078 -24.387 1.00 79.88 292 LEU A CA 1
ATOM 2381 C C . LEU A 1 292 ? -3.156 0.866 -25.906 1.00 79.88 292 LEU A C 1
ATOM 2383 O O . LEU A 1 292 ? -2.513 -0.042 -26.438 1.00 79.88 292 LEU A O 1
ATOM 2387 N N . TYR A 1 293 ? -3.883 1.725 -26.623 1.00 82.25 293 TYR A N 1
ATOM 2388 C CA . TYR A 1 293 ? -4.016 1.626 -28.079 1.00 82.25 293 TYR A CA 1
ATOM 2389 C C . TYR A 1 293 ? -2.705 1.838 -28.829 1.00 82.25 293 TYR A C 1
ATOM 2391 O O . TYR A 1 293 ? -2.418 1.099 -29.775 1.00 82.25 293 TYR A O 1
ATOM 2399 N N . CYS A 1 294 ? -1.853 2.748 -28.359 1.00 82.00 294 CYS A N 1
ATOM 2400 C CA . CYS A 1 294 ? -0.495 2.876 -28.878 1.00 82.00 294 CYS A CA 1
ATOM 2401 C C . CYS A 1 294 ? 0.326 1.589 -28.678 1.00 82.00 294 CYS A C 1
ATOM 2403 O O . CYS A 1 294 ? 1.033 1.164 -29.592 1.00 82.00 294 CYS A O 1
ATOM 2405 N N . LYS A 1 295 ? 0.216 0.923 -27.517 1.00 81.50 295 LYS A N 1
ATOM 2406 C CA . LYS A 1 295 ? 0.899 -0.366 -27.267 1.00 81.50 295 LYS A CA 1
ATOM 2407 C C . LYS A 1 295 ? 0.383 -1.482 -28.180 1.00 81.50 295 LYS A C 1
ATOM 2409 O O . LYS A 1 295 ? 1.175 -2.299 -28.643 1.00 81.50 295 LYS A O 1
ATOM 2414 N N . LEU A 1 296 ? -0.916 -1.475 -28.481 1.00 76.50 296 LEU A N 1
ATOM 2415 C CA . LEU A 1 296 ? -1.573 -2.391 -29.418 1.00 76.50 296 LEU A CA 1
ATOM 2416 C C . LEU A 1 296 ? -1.329 -2.055 -30.902 1.00 76.50 296 LEU A C 1
ATOM 2418 O O . LEU A 1 296 ? -1.803 -2.793 -31.763 1.00 76.50 296 LEU A O 1
ATOM 2422 N N . ARG A 1 297 ? -0.608 -0.966 -31.216 1.00 81.88 297 ARG A N 1
ATOM 2423 C CA . ARG A 1 297 ? -0.417 -0.428 -32.581 1.00 81.88 297 ARG A CA 1
ATOM 2424 C C . ARG A 1 297 ? -1.724 -0.067 -33.305 1.00 81.88 297 ARG A C 1
ATOM 2426 O O . ARG A 1 297 ? -1.761 -0.021 -34.530 1.00 81.88 297 ARG A O 1
ATOM 2433 N N . ARG A 1 298 ? -2.793 0.223 -32.557 1.00 79.12 298 ARG A N 1
ATOM 2434 C CA . ARG A 1 298 ? -4.082 0.711 -33.078 1.00 79.12 298 ARG A CA 1
ATOM 2435 C C . ARG A 1 298 ? -4.082 2.241 -33.075 1.00 79.12 298 ARG A C 1
ATOM 2437 O O . ARG A 1 298 ? -4.761 2.866 -32.263 1.00 79.12 298 ARG A O 1
ATOM 2444 N N . PHE A 1 299 ? -3.264 2.843 -33.936 1.00 82.75 299 PHE A N 1
ATOM 2445 C CA . PHE A 1 299 ? -2.991 4.286 -33.894 1.00 82.75 299 PHE A CA 1
ATOM 2446 C C . PHE A 1 299 ? -4.218 5.155 -34.181 1.00 82.75 299 PHE A C 1
ATOM 2448 O O . PHE A 1 299 ? -4.351 6.212 -33.571 1.00 82.75 299 PHE A O 1
ATOM 2455 N N . ASP A 1 300 ? -5.143 4.695 -35.022 1.00 75.44 300 ASP A N 1
ATOM 2456 C CA . ASP A 1 300 ? -6.378 5.431 -35.323 1.00 75.44 300 ASP A CA 1
ATOM 2457 C C . ASP A 1 300 ? -7.233 5.612 -34.060 1.00 75.44 300 ASP A C 1
ATOM 2459 O O . ASP A 1 300 ? -7.662 6.715 -33.731 1.00 75.44 300 ASP A O 1
ATOM 2463 N N . MET A 1 301 ? -7.372 4.546 -33.266 1.00 77.56 301 MET A N 1
ATOM 2464 C CA . MET A 1 301 ? -8.079 4.574 -31.980 1.00 77.56 301 MET A CA 1
ATOM 2465 C C . MET A 1 301 ? -7.336 5.414 -30.933 1.00 77.56 301 MET A C 1
ATOM 2467 O O . MET A 1 301 ? -7.957 6.111 -30.131 1.00 77.56 301 MET A O 1
ATOM 2471 N N . ALA A 1 302 ? -6.001 5.364 -30.938 1.00 85.81 302 ALA A N 1
ATOM 2472 C CA . ALA A 1 302 ? -5.179 6.163 -30.034 1.00 85.81 302 ALA A CA 1
ATOM 2473 C C . ALA A 1 302 ? -5.303 7.670 -30.315 1.00 85.81 302 ALA A C 1
ATOM 2475 O O . ALA A 1 302 ? -5.361 8.453 -29.368 1.00 85.81 302 ALA A O 1
ATOM 2476 N N . LYS A 1 303 ? -5.392 8.072 -31.592 1.00 84.62 303 LYS A N 1
ATOM 2477 C CA . LYS A 1 303 ? -5.630 9.466 -31.998 1.00 84.62 303 LYS A CA 1
ATOM 2478 C C . LYS A 1 303 ? -6.993 9.965 -31.526 1.00 84.62 303 LYS A C 1
ATOM 2480 O O . LYS A 1 303 ? -7.054 11.020 -30.909 1.00 84.62 303 LYS A O 1
ATOM 2485 N N . VAL A 1 304 ? -8.048 9.165 -31.700 1.00 78.06 304 VAL A N 1
ATOM 2486 C CA . VAL A 1 304 ? -9.395 9.501 -31.200 1.00 78.06 304 VAL A CA 1
ATOM 2487 C C . VAL A 1 304 ? -9.399 9.686 -29.677 1.00 78.06 304 VAL A C 1
ATOM 2489 O O . VAL A 1 304 ? -9.995 10.631 -29.161 1.00 78.06 304 VAL A O 1
ATOM 2492 N N . ALA A 1 305 ? -8.718 8.807 -28.935 1.00 82.12 305 ALA A N 1
ATOM 2493 C CA . ALA A 1 305 ? -8.587 8.947 -27.484 1.00 82.12 305 ALA A CA 1
ATOM 2494 C C . ALA A 1 305 ? -7.785 10.203 -27.093 1.00 82.12 305 ALA A C 1
ATOM 2496 O O . ALA A 1 305 ? -8.156 10.903 -26.152 1.00 82.12 305 ALA A O 1
ATOM 2497 N N . TYR A 1 306 ? -6.715 10.514 -27.828 1.00 89.69 306 TYR A N 1
ATOM 2498 C CA . TYR A 1 306 ? -5.909 11.713 -27.610 1.00 89.69 306 TYR A CA 1
ATOM 2499 C C . TYR A 1 306 ? -6.693 13.003 -27.862 1.00 89.69 306 TYR A C 1
ATOM 2501 O O . TYR A 1 306 ? -6.641 13.894 -27.023 1.00 89.69 306 TYR A O 1
ATOM 2509 N N . GLU A 1 307 ? -7.451 13.098 -28.955 1.00 86.50 307 GLU A N 1
ATOM 2510 C CA . GLU A 1 307 ? -8.283 14.271 -29.260 1.00 86.50 307 GLU A CA 1
ATOM 2511 C C . GLU A 1 307 ? -9.337 14.509 -28.174 1.00 86.50 307 GLU A C 1
ATOM 2513 O O . GLU A 1 307 ? -9.465 15.621 -27.666 1.00 86.50 307 GLU A O 1
ATOM 2518 N N . LYS A 1 308 ? -10.022 13.447 -27.730 1.00 83.62 308 LYS A N 1
ATOM 2519 C CA . LYS A 1 308 ? -10.976 13.534 -26.614 1.00 83.62 308 LYS A CA 1
ATOM 2520 C C . LYS A 1 308 ? -10.310 14.008 -25.320 1.00 83.62 308 LYS A C 1
ATOM 2522 O O . LYS A 1 308 ? -10.836 14.893 -24.652 1.00 83.62 308 LYS A O 1
ATOM 2527 N N . ALA A 1 309 ? -9.155 13.443 -24.965 1.00 87.56 309 ALA A N 1
ATOM 2528 C CA . ALA A 1 309 ? -8.420 13.848 -23.768 1.00 87.56 309 ALA A CA 1
ATOM 2529 C C . ALA A 1 309 ? -7.890 15.289 -23.870 1.00 87.56 309 ALA A C 1
ATOM 2531 O O . ALA A 1 309 ? -7.907 16.017 -22.881 1.00 87.56 309 ALA A O 1
ATOM 2532 N N . ARG A 1 310 ? -7.465 15.718 -25.062 1.00 90.00 310 ARG A N 1
ATOM 2533 C CA . ARG A 1 310 ? -6.987 17.077 -25.323 1.00 90.00 310 ARG A CA 1
ATOM 2534 C C . ARG A 1 310 ? -8.094 18.106 -25.124 1.00 90.00 310 ARG A C 1
ATOM 2536 O O . ARG A 1 310 ? -7.873 19.066 -24.395 1.00 90.00 310 ARG A O 1
ATOM 2543 N N . ASN A 1 311 ? -9.274 17.874 -25.699 1.00 84.50 311 ASN A N 1
ATOM 2544 C CA . ASN A 1 311 ? -10.421 18.769 -25.526 1.00 84.50 311 ASN A CA 1
ATOM 2545 C C . ASN A 1 311 ? -10.785 18.908 -24.041 1.00 84.50 311 ASN A C 1
ATOM 2547 O O . ASN A 1 311 ? -10.975 20.014 -23.553 1.00 84.50 311 ASN A O 1
ATOM 2551 N N . MET A 1 312 ? -10.763 17.805 -23.284 1.00 82.81 312 MET A N 1
ATOM 2552 C CA . MET A 1 312 ? -11.004 17.846 -21.838 1.00 82.81 312 MET A CA 1
ATOM 2553 C C . MET A 1 312 ? -9.922 18.608 -21.059 1.00 82.81 312 MET A C 1
ATOM 2555 O O . MET A 1 312 ? -10.234 19.264 -20.072 1.00 82.81 312 MET A O 1
ATOM 2559 N N . VAL A 1 313 ? -8.649 18.520 -21.457 1.00 86.44 313 VAL A N 1
ATOM 2560 C CA . VAL A 1 313 ? -7.560 19.304 -20.844 1.00 86.44 313 VAL A CA 1
ATOM 2561 C C . VAL A 1 313 ? -7.746 20.797 -21.104 1.00 86.44 313 VAL A C 1
ATOM 2563 O O . VAL A 1 313 ? -7.545 21.594 -20.188 1.00 86.44 313 VAL A O 1
ATOM 2566 N N . GLU A 1 314 ? -8.151 21.163 -22.322 1.00 86.00 314 GLU A N 1
ATOM 2567 C CA . GLU A 1 314 ? -8.451 22.546 -22.708 1.00 86.00 314 GLU A CA 1
ATOM 2568 C C . GLU A 1 314 ? -9.670 23.089 -21.935 1.00 86.00 314 GLU A C 1
ATOM 2570 O O . GLU A 1 314 ? -9.597 24.187 -21.389 1.00 86.00 314 GLU A O 1
ATOM 2575 N N . GLU A 1 315 ? -10.741 22.301 -21.796 1.00 80.94 315 GLU A N 1
ATOM 2576 C CA . GLU A 1 315 ? -11.958 22.671 -21.053 1.00 80.94 315 GLU A CA 1
ATOM 2577 C C . GLU A 1 315 ? -11.744 22.773 -19.535 1.00 80.94 315 GLU A C 1
ATOM 2579 O O . GLU A 1 315 ? -12.264 23.681 -18.889 1.00 80.94 315 GLU A O 1
ATOM 2584 N N . LEU A 1 316 ? -10.984 21.845 -18.944 1.00 81.44 316 LEU A N 1
ATOM 2585 C CA . LEU A 1 316 ? -10.762 21.785 -17.494 1.00 81.44 316 LEU A CA 1
ATOM 2586 C C . LEU A 1 316 ? -9.583 22.650 -17.025 1.00 81.44 316 LEU A C 1
ATOM 2588 O O . LEU A 1 316 ? -9.397 22.817 -15.818 1.00 81.44 316 LEU A O 1
ATOM 2592 N N . GLY A 1 317 ? -8.742 23.136 -17.945 1.00 82.00 317 GLY A N 1
ATOM 2593 C CA . GLY A 1 317 ? -7.549 23.926 -17.630 1.00 82.00 317 GLY A CA 1
ATOM 2594 C C . GLY A 1 317 ? -6.551 23.206 -16.714 1.00 82.00 317 GLY A C 1
ATOM 2595 O O . GLY A 1 317 ? -5.887 23.845 -15.897 1.00 82.00 317 GLY A O 1
ATOM 2596 N N . VAL A 1 318 ? -6.468 21.872 -16.789 1.00 82.31 318 VAL A N 1
ATOM 2597 C CA . VAL A 1 318 ? -5.664 21.051 -15.866 1.00 82.31 318 VAL A CA 1
ATOM 2598 C C . VAL A 1 318 ? -4.554 20.286 -16.561 1.00 82.31 318 VAL A C 1
ATOM 2600 O O . VAL A 1 318 ? -4.730 19.731 -17.640 1.00 82.31 318 VAL A O 1
ATOM 2603 N N . GLU A 1 319 ? -3.406 20.182 -15.894 1.00 79.94 319 GLU A N 1
ATOM 2604 C CA . GLU A 1 319 ? -2.322 19.324 -16.359 1.00 79.94 319 GLU A CA 1
ATOM 2605 C C . GLU A 1 319 ? -2.510 17.878 -15.879 1.00 79.94 319 GLU A C 1
ATOM 2607 O O . GLU A 1 319 ? -2.551 17.617 -14.676 1.00 79.94 319 GLU A O 1
ATOM 2612 N N . ASP A 1 320 ? -2.548 16.927 -16.816 1.00 86.06 320 ASP A N 1
ATOM 2613 C CA . ASP A 1 320 ? -2.587 15.490 -16.526 1.00 86.06 320 ASP A CA 1
ATOM 2614 C C . ASP A 1 320 ? -1.306 14.793 -17.020 1.00 86.06 320 ASP A C 1
ATOM 2616 O O . ASP A 1 320 ? -0.900 14.916 -18.181 1.00 86.06 320 ASP A O 1
ATOM 2620 N N . SER A 1 321 ? -0.619 14.079 -16.121 1.00 86.62 321 SER A N 1
ATOM 2621 C CA . SER A 1 321 ? 0.668 13.448 -16.444 1.00 86.62 321 SER A CA 1
ATOM 2622 C C . SER A 1 321 ? 0.524 12.284 -17.422 1.00 86.62 321 SER A C 1
ATOM 2624 O O . SER A 1 321 ? 1.412 12.075 -18.249 1.00 86.62 321 SER A O 1
ATOM 2626 N N . THR A 1 322 ? -0.589 11.551 -17.348 1.00 85.31 322 THR A N 1
ATOM 2627 C CA . THR A 1 322 ? -0.895 10.427 -18.238 1.00 85.31 322 THR A CA 1
ATOM 2628 C C . THR A 1 322 ? -1.172 10.933 -19.654 1.00 85.31 322 THR A C 1
ATOM 2630 O O . THR A 1 322 ? -0.672 10.371 -20.629 1.00 85.31 322 THR A O 1
ATOM 2633 N N . PHE A 1 323 ? -1.893 12.049 -19.785 1.00 89.56 323 PHE A N 1
ATOM 2634 C CA . PHE A 1 323 ? -2.119 12.726 -21.058 1.00 89.56 323 PHE A CA 1
ATOM 2635 C C . PHE A 1 323 ? -0.812 13.231 -21.686 1.00 89.56 323 PHE A C 1
ATOM 2637 O O . PHE A 1 323 ? -0.568 12.978 -22.866 1.00 89.56 323 PHE A O 1
ATOM 2644 N N . LYS A 1 324 ? 0.079 13.862 -20.904 1.00 90.88 324 LYS A N 1
ATOM 2645 C CA . LYS A 1 324 ? 1.415 14.277 -21.386 1.00 90.88 324 LYS A CA 1
ATOM 2646 C C . LYS A 1 324 ? 2.249 13.085 -21.880 1.00 90.88 324 LYS A C 1
ATOM 2648 O O . LYS A 1 324 ? 3.002 13.201 -22.850 1.00 90.88 324 LYS A O 1
ATOM 2653 N N . GLU A 1 325 ? 2.127 11.925 -21.235 1.00 88.81 325 GLU A N 1
ATOM 2654 C CA . GLU A 1 325 ? 2.785 10.693 -21.684 1.00 88.81 325 GLU A CA 1
ATOM 2655 C C . GLU A 1 325 ? 2.193 10.170 -23.003 1.00 88.81 325 GLU A C 1
ATOM 2657 O O . GLU A 1 325 ? 2.950 9.796 -23.906 1.00 88.81 325 GLU A O 1
ATOM 2662 N N . LEU A 1 326 ? 0.865 10.215 -23.154 1.00 88.25 326 LEU A N 1
ATOM 2663 C CA . LEU A 1 326 ? 0.170 9.859 -24.393 1.00 88.25 326 LEU A CA 1
ATOM 2664 C C . LEU A 1 326 ? 0.581 10.764 -25.556 1.00 88.25 326 LEU A C 1
ATOM 2666 O O . LEU A 1 326 ? 0.956 10.263 -26.618 1.00 88.25 326 LEU A O 1
ATOM 2670 N N . GLU A 1 327 ? 0.580 12.077 -25.333 1.00 90.56 327 GLU A N 1
ATOM 2671 C CA . GLU A 1 327 ? 1.024 13.074 -26.305 1.00 90.56 327 GLU A CA 1
ATOM 2672 C C . GLU A 1 327 ? 2.448 12.775 -26.786 1.00 90.56 327 GLU A C 1
ATOM 2674 O O . GLU A 1 327 ? 2.729 12.720 -27.985 1.00 90.56 327 GLU A O 1
ATOM 2679 N N . LYS A 1 328 ? 3.360 12.522 -25.842 1.00 90.44 328 LYS A N 1
ATOM 2680 C CA . LYS A 1 328 ? 4.750 12.198 -26.155 1.00 90.44 328 LYS A CA 1
ATOM 2681 C C . LYS A 1 328 ? 4.871 10.907 -26.955 1.00 90.44 328 LYS A C 1
ATOM 2683 O O . LYS A 1 328 ? 5.715 10.839 -27.844 1.00 90.44 328 LYS A O 1
ATOM 2688 N N . MET A 1 329 ? 4.091 9.876 -26.636 1.00 85.62 329 MET A N 1
ATOM 2689 C CA . MET A 1 329 ? 4.121 8.629 -27.397 1.00 85.62 329 MET A CA 1
ATOM 2690 C C . MET A 1 329 ? 3.631 8.831 -28.827 1.00 85.62 329 MET A C 1
ATOM 2692 O O . MET A 1 329 ? 4.321 8.385 -29.736 1.00 85.62 329 MET A O 1
ATOM 2696 N N . LEU A 1 330 ? 2.515 9.534 -29.034 1.00 85.00 330 LEU A N 1
ATOM 2697 C CA . LEU A 1 330 ? 1.964 9.788 -30.369 1.00 85.00 330 LEU A CA 1
ATOM 2698 C C . LEU A 1 330 ? 2.870 10.666 -31.236 1.00 85.00 330 LEU A C 1
ATOM 2700 O O . LEU A 1 330 ? 2.943 10.433 -32.429 1.00 85.00 330 LEU A O 1
ATOM 2704 N N . ARG A 1 331 ? 3.636 11.600 -30.655 1.00 84.19 331 ARG A N 1
ATOM 2705 C CA . ARG A 1 331 ? 4.649 12.378 -31.399 1.00 84.19 331 ARG A CA 1
ATOM 2706 C C . ARG A 1 331 ? 5.798 11.533 -31.973 1.00 84.19 331 ARG A C 1
ATOM 2708 O O . ARG A 1 331 ? 6.544 12.028 -32.810 1.00 84.19 331 ARG A O 1
ATOM 2715 N N . ASN A 1 332 ? 5.993 10.304 -31.487 1.00 72.75 332 ASN A N 1
ATOM 2716 C CA . ASN A 1 332 ? 7.052 9.402 -31.956 1.00 72.75 332 ASN A CA 1
ATOM 2717 C C . ASN A 1 332 ? 6.581 8.413 -33.042 1.00 72.75 332 ASN A C 1
ATOM 2719 O O . ASN A 1 332 ? 7.380 7.563 -33.443 1.00 72.75 332 ASN A O 1
ATOM 2723 N N . PHE A 1 333 ? 5.318 8.487 -33.471 1.00 64.81 333 PHE A N 1
ATOM 2724 C CA . PHE A 1 333 ? 4.707 7.622 -34.484 1.00 64.81 333 PHE A CA 1
ATOM 2725 C C . PHE A 1 333 ? 4.083 8.456 -35.601 1.00 64.81 333 PHE A C 1
ATOM 2727 O O . PHE A 1 333 ? 4.099 7.964 -36.748 1.00 64.81 333 PHE A O 1
#